Protein AF-A0AA95IF25-F1 (afdb_monomer)

Solvent-accessible surface area (backbone atoms only — not comparable to full-atom values): 15621 Å² total; per-residue (Å²): 132,58,72,67,58,54,39,54,52,51,34,51,54,28,43,52,49,29,51,52,28,66,73,62,48,50,75,52,82,97,84,42,72,54,60,64,37,61,50,39,41,52,52,27,20,45,78,44,30,69,70,28,33,54,52,43,49,51,51,52,52,55,61,41,51,77,80,42,92,45,75,66,38,55,38,50,54,53,34,48,67,65,39,46,63,55,56,56,66,46,22,68,58,47,71,75,47,57,67,74,57,34,40,53,48,53,29,52,52,47,47,51,45,39,52,44,42,46,52,49,43,28,71,75,74,44,89,43,72,83,68,45,54,60,53,52,53,48,41,56,51,49,33,51,50,42,42,55,51,44,49,50,53,49,50,54,52,51,53,52,50,52,51,54,53,49,54,52,50,52,51,45,48,53,50,17,58,51,40,55,53,50,48,56,62,52,47,50,60,51,51,53,52,50,52,51,48,57,69,68,62,52,93,85,56,58,69,72,60,51,50,53,46,50,54,54,52,53,52,52,51,51,51,52,50,54,50,53,56,57,44,57,75,29,49,80,72,75,85,60,61,39,83,40,53,50,46,62,54,52,51,52,52,51,59,61,47,46,72,65,29,70,80,65,82,59,84,88,86,85,89,72,64,82,91,42,71,47,78,40,74,130

Foldseek 3Di:
DDPVVVLVVLLVVLLVVLVVQVVDFDDDPDDDTQGLNVLSLLCQPQVSHDVSNVVSLVSNLVVVCVVPDDLVSQLSVQLSVVLSVVSRVCSVVLVPDDLVVNLVVQLVSLLVSLVSSQVSQCVSPNDDPVSRPRSVVSNVVNSVVSNVVSNVVNVVVVVVVVVVVVVVVVVLQVQLVVLVVVLVVVVVVLVVVLVVLVVVCDPPDDPVSNVVSVVSVVVSVVVNVVSVVSNVSSDPQPQQQDWDWVQVVVVVVCVVCVVVCVVVVDDDDDDDDPPDIDRGRD

pLDDT: mean 86.52, std 10.42, range [48.62, 97.62]

Sequence (282 aa):
MSVKNRKVIMTMLWGLSIIACMSFPVVFGENARLELRIIPLLLGALYGGFFSGIFLSALIIFYRLSFGLDIGFYNTVLVLLLSMPVIMYFQKSFVSLKKDKRVKMAVALSFYYCLIGITCFGILRGFSIENLIVPFIHLIFTVLVTFCFTLLIETIREIHQLRLEMQNSEKLRVIGELTSVFAHEIRNPMQATRGFLQLLNEPNLPKKKKEYIQISLEELDRANAIINDFLSFGKPSINDNERINVGIQLQRVVNIIQSYILYRNVEIKTDIRDNCWIYANP

Radius of gyration: 33.41 Å; Cα contacts (8 Å, |Δi|>4): 225; chains: 1; bounding box: 72×39×98 Å

Mean predicted aligned error: 12.47 Å

Secondary structure (DSSP, 8-state):
--HHHHHHHHHHHHHHHHHHHHHSPEEETTTEEE--THHHHHHHHHHH-HHHHHHHHHHHHHHHHTT-S-HHHHHHHHHHHHHHHHHHHHHHHHHHS-HHHHHHHHHHHHHHHHHHHHHHHHHHH---HHHHHHHHHHHHHHHHHHHHHHHHHHHHHHHHHHHHHHHHHHHHHHHHHHHHHHHHHHHHHHHHHHHHHHHT--TT--HHHHHHHHHHHHHHHHHHHHHHHHHHTTSPPP---EEEEHHHHHHHHHHHHHHHHGGGT--------TT-EEEE--

Structure (mmCIF, N/CA/C/O backbone):
data_AF-A0AA95IF25-F1
#
_entry.id   AF-A0AA95IF25-F1
#
loop_
_atom_site.group_PDB
_atom_site.id
_atom_site.type_symbol
_atom_site.label_atom_id
_atom_site.label_alt_id
_atom_site.label_comp_id
_atom_site.label_asym_id
_atom_site.label_entity_id
_atom_site.label_seq_id
_atom_site.pdbx_PDB_ins_code
_atom_site.Cartn_x
_atom_site.Cartn_y
_atom_site.Cartn_z
_atom_site.occupancy
_atom_site.B_iso_or_equiv
_atom_site.auth_seq_id
_atom_site.auth_comp_id
_atom_site.auth_asym_id
_atom_site.auth_atom_id
_atom_site.pdbx_PDB_model_num
ATOM 1 N N . MET A 1 1 ? -8.972 -13.451 4.704 1.00 53.28 1 MET A N 1
ATOM 2 C CA . MET A 1 1 ? -7.746 -13.788 3.940 1.00 53.28 1 MET A CA 1
ATOM 3 C C . MET A 1 1 ? -6.517 -13.199 4.628 1.00 53.28 1 MET A C 1
ATOM 5 O O . MET A 1 1 ? -6.509 -11.997 4.895 1.00 53.28 1 MET A O 1
ATOM 9 N N . SER A 1 2 ? -5.503 -14.013 4.952 1.00 68.00 2 SER A N 1
ATOM 10 C CA . SER A 1 2 ? -4.290 -13.525 5.634 1.00 68.00 2 SER A CA 1
ATOM 11 C C . SER A 1 2 ? -3.558 -12.471 4.783 1.00 68.00 2 SER A C 1
ATOM 13 O O . SER A 1 2 ? -3.643 -12.477 3.552 1.00 68.00 2 SER A O 1
ATOM 15 N N . VAL A 1 3 ? -2.842 -11.541 5.424 1.00 69.69 3 VAL A N 1
ATOM 16 C CA . VAL A 1 3 ? -2.045 -10.507 4.728 1.00 69.69 3 VAL A CA 1
ATOM 17 C C . VAL A 1 3 ? -1.007 -11.144 3.792 1.00 69.69 3 VAL A C 1
ATOM 19 O O . VAL A 1 3 ? -0.778 -10.639 2.694 1.00 69.69 3 VAL A O 1
ATOM 22 N N . LYS A 1 4 ? -0.438 -12.292 4.188 1.00 72.81 4 LYS A N 1
ATOM 23 C CA . LYS A 1 4 ? 0.503 -13.078 3.376 1.00 72.81 4 LYS A CA 1
ATOM 24 C C . LYS A 1 4 ? -0.145 -13.565 2.076 1.00 72.81 4 LYS A C 1
ATOM 26 O O . LYS A 1 4 ? 0.423 -13.356 1.010 1.00 72.81 4 LYS A O 1
ATOM 31 N N . ASN A 1 5 ? -1.360 -14.111 2.146 1.00 80.38 5 ASN A N 1
ATOM 32 C CA . ASN A 1 5 ? -2.065 -14.618 0.964 1.00 80.38 5 ASN A CA 1
ATOM 33 C C . ASN A 1 5 ? -2.429 -13.488 -0.011 1.00 80.38 5 ASN A C 1
ATOM 35 O O . ASN A 1 5 ? -2.341 -13.672 -1.220 1.00 80.38 5 ASN A O 1
ATOM 39 N N . ARG A 1 6 ? -2.762 -12.292 0.496 1.00 83.56 6 ARG A N 1
ATOM 40 C CA . ARG A 1 6 ? -3.023 -11.116 -0.354 1.00 83.56 6 ARG A CA 1
ATOM 41 C C . ARG A 1 6 ? -1.786 -10.657 -1.128 1.00 83.56 6 ARG A C 1
ATOM 43 O O . ARG A 1 6 ? -1.900 -10.353 -2.311 1.00 83.56 6 ARG A O 1
ATOM 50 N N . LYS A 1 7 ? -0.611 -10.639 -0.487 1.00 84.56 7 LYS A N 1
ATOM 51 C CA . LYS A 1 7 ? 0.650 -10.274 -1.155 1.00 84.56 7 LYS A CA 1
ATOM 52 C C . LYS A 1 7 ? 1.018 -11.261 -2.261 1.00 84.56 7 LYS A C 1
ATOM 54 O O . LYS A 1 7 ? 1.362 -10.828 -3.350 1.00 84.56 7 LYS A O 1
ATOM 59 N N . VAL A 1 8 ? 0.880 -12.564 -2.002 1.00 88.06 8 VAL A N 1
ATOM 60 C CA . VAL A 1 8 ? 1.173 -13.608 -2.999 1.00 88.06 8 VAL A CA 1
ATOM 61 C C . VAL A 1 8 ? 0.274 -13.469 -4.227 1.00 88.06 8 VAL A C 1
ATOM 63 O O . VAL A 1 8 ? 0.777 -13.466 -5.346 1.00 88.06 8 VAL A O 1
ATOM 66 N N . ILE A 1 9 ? -1.034 -13.277 -4.031 1.00 90.12 9 ILE A N 1
ATOM 67 C CA . ILE A 1 9 ? -1.963 -13.075 -5.151 1.00 90.12 9 ILE A CA 1
ATOM 68 C C . ILE A 1 9 ? -1.621 -11.810 -5.936 1.00 90.12 9 ILE A C 1
ATOM 70 O O . ILE A 1 9 ? -1.588 -11.858 -7.161 1.00 90.12 9 ILE A O 1
ATOM 74 N N . MET A 1 10 ? -1.316 -10.697 -5.260 1.00 89.75 10 MET A N 1
ATOM 75 C CA . MET A 1 10 ? -0.870 -9.485 -5.954 1.00 89.75 10 MET A CA 1
ATOM 76 C C . MET A 1 10 ? 0.366 -9.746 -6.816 1.00 89.75 10 MET A C 1
ATOM 78 O O . MET A 1 10 ? 0.392 -9.339 -7.972 1.00 89.75 10 MET A O 1
ATOM 82 N N . THR A 1 11 ? 1.380 -10.426 -6.278 1.00 93.25 11 THR A N 1
ATOM 83 C CA . THR A 1 11 ? 2.602 -10.754 -7.022 1.00 93.25 11 THR A CA 1
ATOM 84 C C . THR A 1 11 ? 2.301 -11.636 -8.236 1.00 93.25 11 THR A C 1
ATOM 86 O O . THR A 1 11 ? 2.843 -11.384 -9.308 1.00 93.25 11 THR A O 1
ATOM 89 N N . MET A 1 12 ? 1.404 -12.619 -8.114 1.00 94.19 12 MET A N 1
ATOM 90 C CA . MET A 1 12 ? 0.974 -13.439 -9.254 1.00 94.19 12 MET A CA 1
ATOM 91 C C . MET A 1 12 ? 0.257 -12.609 -10.328 1.00 94.19 12 MET A C 1
ATOM 93 O O . MET A 1 12 ? 0.562 -12.756 -11.508 1.00 94.19 12 MET A O 1
ATOM 97 N N . LEU A 1 13 ? -0.640 -11.699 -9.935 1.00 94.81 13 LEU A N 1
ATOM 98 C CA . LEU A 1 13 ? -1.341 -10.808 -10.868 1.00 94.81 13 LEU A CA 1
ATOM 99 C C . LEU A 1 13 ? -0.377 -9.856 -11.590 1.00 94.81 13 LEU A C 1
ATOM 101 O O . LEU A 1 13 ? -0.481 -9.678 -12.803 1.00 94.81 13 LEU A O 1
ATOM 105 N N . TRP A 1 14 ? 0.600 -9.289 -10.875 1.00 95.50 14 TRP A N 1
ATOM 106 C CA . TRP A 1 14 ? 1.653 -8.480 -11.493 1.00 95.50 14 TRP A CA 1
ATOM 107 C C . TRP A 1 14 ? 2.525 -9.302 -12.446 1.00 95.50 14 TRP A C 1
ATOM 109 O O . TRP A 1 14 ? 2.871 -8.815 -13.519 1.00 95.50 14 TRP A O 1
ATOM 119 N N . GLY A 1 15 ? 2.828 -10.557 -12.105 1.00 95.62 15 GLY A N 1
ATOM 120 C CA . GL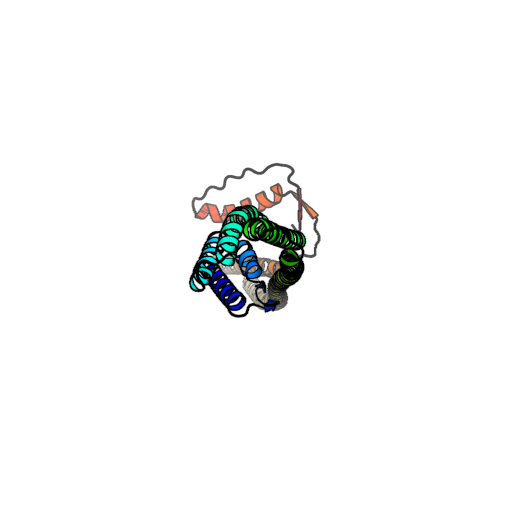Y A 1 15 ? 3.555 -11.474 -12.984 1.00 95.62 15 GLY A CA 1
ATOM 121 C C . GLY A 1 15 ? 2.792 -11.777 -14.274 1.00 95.62 15 GLY A C 1
ATOM 122 O O . GLY A 1 15 ? 3.361 -11.703 -15.359 1.00 95.62 15 GLY A O 1
ATOM 123 N N . LEU A 1 16 ? 1.484 -12.025 -14.176 1.00 95.62 16 LEU A N 1
ATOM 124 C CA . LEU A 1 16 ? 0.619 -12.207 -15.343 1.00 95.62 16 LEU A CA 1
ATOM 125 C C . LEU A 1 16 ? 0.588 -10.946 -16.224 1.00 95.62 16 LEU A C 1
ATOM 127 O O . LEU A 1 16 ? 0.681 -11.042 -17.446 1.00 95.62 16 LEU A O 1
ATOM 131 N N . SER A 1 17 ? 0.534 -9.762 -15.607 1.00 94.50 17 SER A N 1
ATOM 132 C CA . SER A 1 17 ? 0.622 -8.485 -16.322 1.00 94.50 17 SER A CA 1
ATOM 133 C C . SER A 1 17 ? 1.966 -8.309 -17.038 1.00 94.50 17 SER A C 1
ATOM 135 O O . SER A 1 17 ? 1.971 -7.879 -18.188 1.00 94.50 17 SER A O 1
ATOM 137 N N . ILE A 1 18 ? 3.090 -8.694 -16.418 1.00 95.25 18 ILE A N 1
ATOM 138 C CA . ILE A 1 18 ? 4.409 -8.693 -17.073 1.00 95.25 18 ILE A CA 1
ATOM 139 C C . ILE A 1 18 ? 4.395 -9.586 -18.313 1.00 95.25 18 ILE A C 1
ATOM 141 O O . ILE A 1 18 ? 4.798 -9.132 -19.382 1.00 95.25 18 ILE A O 1
ATOM 145 N N . ILE A 1 19 ? 3.915 -10.827 -18.188 1.00 94.31 19 ILE A N 1
ATOM 146 C CA . ILE A 1 19 ? 3.863 -11.776 -19.309 1.00 94.31 19 ILE A CA 1
ATOM 147 C C . ILE A 1 19 ? 3.020 -11.201 -20.447 1.00 94.31 19 ILE A C 1
ATOM 149 O O . ILE A 1 19 ? 3.456 -11.225 -21.595 1.00 94.31 19 ILE A O 1
ATOM 153 N N . ALA A 1 20 ? 1.859 -10.617 -20.139 1.00 93.06 20 ALA A N 1
ATOM 154 C CA . ALA A 1 20 ? 1.021 -9.960 -21.136 1.00 93.06 20 ALA A CA 1
ATOM 155 C C . ALA A 1 20 ? 1.754 -8.791 -21.821 1.00 93.06 20 ALA A C 1
ATOM 157 O O . ALA A 1 20 ? 1.789 -8.726 -23.048 1.00 93.06 20 ALA A O 1
ATOM 158 N N . CYS A 1 21 ? 2.415 -7.915 -21.055 1.00 91.44 21 CYS A N 1
ATOM 159 C CA . CYS A 1 21 ? 3.200 -6.807 -21.608 1.00 91.44 21 CYS A CA 1
ATOM 160 C C . CYS A 1 21 ? 4.343 -7.271 -22.522 1.00 91.44 21 CYS A C 1
ATOM 162 O O . CYS A 1 21 ? 4.697 -6.553 -23.452 1.00 91.44 21 CYS A O 1
ATOM 164 N N . MET A 1 22 ? 4.940 -8.433 -22.247 1.00 89.81 22 MET A N 1
ATOM 165 C CA . MET A 1 22 ? 6.027 -8.992 -23.054 1.00 89.81 22 MET A CA 1
ATOM 166 C C . MET A 1 22 ? 5.534 -9.842 -24.235 1.00 89.81 22 MET A C 1
ATOM 168 O O . MET A 1 22 ? 6.259 -10.009 -25.212 1.00 89.81 22 MET A O 1
ATOM 172 N N . SER A 1 23 ? 4.318 -10.387 -24.157 1.00 90.25 23 SER A N 1
ATOM 173 C CA . SER A 1 23 ? 3.692 -11.162 -25.240 1.00 90.25 23 SER A CA 1
ATOM 174 C C . SER A 1 23 ? 3.161 -10.262 -26.354 1.00 90.25 23 SER A C 1
ATOM 176 O O . SER A 1 23 ? 3.163 -10.660 -27.514 1.00 90.25 23 SER A O 1
ATOM 178 N N . PHE A 1 24 ? 2.748 -9.038 -26.009 1.00 88.06 24 PHE A N 1
ATOM 179 C CA . PHE A 1 24 ? 2.188 -8.057 -26.942 1.00 88.06 24 PHE A CA 1
ATOM 180 C C . PHE A 1 24 ? 3.037 -6.771 -26.992 1.00 88.06 24 PHE A C 1
ATOM 182 O O . PHE A 1 24 ? 2.572 -5.711 -26.566 1.00 88.06 24 PHE A O 1
ATOM 189 N N . PRO A 1 25 ? 4.297 -6.837 -27.472 1.00 85.19 25 PRO A N 1
ATOM 190 C CA . PRO A 1 25 ? 5.137 -5.654 -27.616 1.00 85.19 25 PRO A CA 1
ATOM 191 C C . PRO A 1 25 ? 4.635 -4.758 -28.752 1.00 85.19 25 PRO A C 1
ATOM 193 O O . PRO A 1 25 ? 4.238 -5.244 -29.812 1.00 85.19 25 PRO A O 1
ATOM 196 N N . VAL A 1 26 ? 4.739 -3.440 -28.580 1.00 80.94 26 VAL A N 1
ATOM 197 C CA . VAL A 1 26 ? 4.507 -2.499 -29.683 1.00 80.94 26 VAL A CA 1
ATOM 198 C C . VAL A 1 26 ? 5.772 -2.443 -30.537 1.00 80.94 26 VAL A C 1
ATOM 200 O O . VAL A 1 26 ? 6.843 -2.098 -30.038 1.00 80.94 26 VAL A O 1
ATOM 203 N N . VAL A 1 27 ? 5.676 -2.816 -31.812 1.00 77.25 27 VAL A N 1
ATOM 204 C CA . VAL A 1 27 ? 6.828 -2.865 -32.725 1.00 77.25 27 VAL A CA 1
ATOM 205 C C . VAL A 1 27 ? 6.961 -1.531 -33.462 1.00 77.25 27 VAL A C 1
ATOM 207 O O . VAL A 1 27 ? 6.004 -1.065 -34.073 1.00 77.25 27 VAL A O 1
ATOM 210 N N . PHE A 1 28 ? 8.147 -0.923 -33.407 1.00 70.25 28 PHE A N 1
ATOM 211 C CA . PHE A 1 28 ? 8.500 0.296 -34.137 1.00 70.25 28 PHE A CA 1
ATOM 212 C C . PHE A 1 28 ? 9.663 0.010 -35.093 1.00 70.25 28 PHE A C 1
ATOM 214 O O . PHE A 1 28 ? 10.768 -0.333 -34.660 1.00 70.25 28 PHE A O 1
ATOM 221 N N . GLY A 1 29 ? 9.418 0.175 -36.396 1.00 65.38 29 GLY A N 1
ATOM 222 C CA . GLY A 1 29 ? 10.399 -0.122 -37.444 1.00 65.38 29 GLY A CA 1
ATOM 223 C C . GLY A 1 29 ? 10.822 -1.596 -37.468 1.00 65.38 29 GLY A C 1
ATOM 224 O O . GLY A 1 29 ? 10.117 -2.464 -36.958 1.00 65.38 29 GLY A O 1
ATOM 225 N N . GLU A 1 30 ? 11.989 -1.885 -38.048 1.00 57.62 30 GLU A N 1
ATOM 226 C CA . GLU A 1 30 ? 12.422 -3.272 -38.278 1.00 57.62 30 GLU A CA 1
ATOM 227 C C . GLU A 1 30 ? 12.996 -3.982 -37.040 1.00 57.62 30 GLU A C 1
ATOM 229 O O . GLU A 1 30 ? 13.098 -5.202 -37.054 1.00 57.62 30 GLU A O 1
ATOM 234 N N . ASN A 1 31 ? 13.353 -3.280 -35.951 1.00 57.47 31 ASN A N 1
ATOM 235 C CA . ASN A 1 31 ? 14.113 -3.905 -34.851 1.00 57.47 31 ASN A CA 1
ATOM 236 C C . ASN A 1 31 ? 13.858 -3.362 -33.429 1.00 57.47 31 ASN A C 1
ATOM 238 O O . ASN A 1 31 ? 14.613 -3.706 -32.514 1.00 57.47 31 ASN A O 1
ATOM 242 N N . ALA A 1 32 ? 12.837 -2.530 -33.192 1.00 63.34 32 ALA A N 1
ATOM 243 C CA . ALA A 1 32 ? 12.575 -1.993 -31.854 1.00 63.34 32 ALA A CA 1
ATOM 244 C C . ALA A 1 32 ? 11.222 -2.456 -31.295 1.00 63.34 32 ALA A C 1
ATOM 246 O O . ALA A 1 32 ? 10.168 -2.214 -31.877 1.00 63.34 32 ALA A O 1
ATOM 247 N N . ARG A 1 33 ? 11.256 -3.127 -30.138 1.00 72.69 33 ARG A N 1
ATOM 248 C CA . ARG A 1 33 ? 10.073 -3.600 -29.406 1.00 72.69 33 ARG A CA 1
ATOM 249 C C . ARG A 1 33 ? 9.904 -2.778 -28.134 1.00 72.69 33 ARG A C 1
ATOM 251 O O . ARG A 1 33 ? 10.767 -2.797 -27.259 1.00 72.69 33 ARG A O 1
ATOM 258 N N . LEU A 1 34 ? 8.798 -2.053 -28.049 1.00 76.31 34 LEU A N 1
ATOM 259 C CA . LEU A 1 34 ? 8.418 -1.215 -26.922 1.00 76.31 34 LEU A CA 1
ATOM 260 C C . LEU A 1 34 ? 7.516 -2.029 -25.987 1.00 76.31 34 LEU A C 1
ATOM 262 O O . LEU A 1 34 ? 6.373 -2.343 -26.312 1.00 76.31 34 LEU A O 1
ATOM 266 N N . GLU A 1 35 ? 8.052 -2.392 -24.823 1.00 84.75 35 GLU A N 1
ATOM 267 C CA . GLU A 1 35 ? 7.360 -3.185 -23.801 1.00 84.75 35 GLU A CA 1
ATOM 268 C C . GLU A 1 35 ? 7.236 -2.378 -22.500 1.00 84.75 35 GLU A C 1
ATOM 270 O O . GLU A 1 35 ? 8.206 -1.782 -22.022 1.00 84.75 35 GLU A O 1
ATOM 275 N N . LEU A 1 36 ? 6.056 -2.400 -21.877 1.00 88.06 36 LEU A N 1
ATOM 276 C CA . LEU A 1 36 ? 5.746 -1.624 -20.662 1.00 88.06 36 LEU A CA 1
ATOM 277 C C . LEU A 1 36 ? 5.921 -2.411 -19.363 1.00 88.06 36 LEU A C 1
ATOM 279 O O . LEU A 1 36 ? 5.456 -1.990 -18.307 1.00 88.06 36 LEU A O 1
ATOM 283 N N . ARG A 1 37 ? 6.611 -3.552 -19.422 1.00 93.06 37 ARG A N 1
ATOM 284 C CA . ARG A 1 37 ? 6.803 -4.490 -18.302 1.00 93.06 37 ARG A CA 1
ATOM 285 C C . ARG A 1 37 ? 7.424 -3.866 -17.041 1.00 93.06 37 ARG A C 1
ATOM 287 O O . ARG A 1 37 ? 7.264 -4.407 -15.953 1.00 93.06 37 ARG A O 1
ATOM 294 N N . ILE A 1 38 ? 8.111 -2.729 -17.166 1.00 93.19 38 ILE A N 1
ATOM 295 C CA . ILE A 1 38 ? 8.646 -1.973 -16.025 1.00 93.19 38 ILE A CA 1
ATOM 296 C C . ILE A 1 38 ? 7.541 -1.487 -15.083 1.00 93.19 38 ILE A C 1
ATOM 298 O O . ILE A 1 38 ? 7.736 -1.460 -13.876 1.00 93.19 38 ILE A O 1
ATOM 302 N N . ILE A 1 39 ? 6.362 -1.149 -15.592 1.00 93.88 39 ILE A N 1
ATOM 303 C CA . ILE A 1 39 ? 5.271 -0.617 -14.772 1.00 93.88 39 ILE A CA 1
ATOM 304 C C . ILE A 1 39 ? 4.769 -1.675 -13.775 1.00 93.88 39 ILE A C 1
ATOM 306 O O . ILE A 1 39 ? 4.834 -1.421 -12.568 1.00 93.88 39 ILE A O 1
ATOM 310 N N . PRO A 1 40 ? 4.348 -2.882 -14.211 1.00 95.69 40 PRO A N 1
ATOM 311 C CA . PRO A 1 40 ? 3.950 -3.934 -13.282 1.00 95.69 40 PRO A CA 1
ATOM 312 C C . PRO A 1 40 ? 5.105 -4.428 -12.401 1.00 95.69 40 PRO A C 1
ATOM 314 O O . PRO A 1 40 ? 4.881 -4.790 -11.248 1.00 95.69 40 PRO A O 1
ATOM 317 N N . LEU A 1 41 ? 6.347 -4.380 -12.887 1.00 96.81 41 LEU A N 1
ATOM 318 C CA . LEU A 1 41 ? 7.534 -4.692 -12.094 1.00 96.81 41 LEU A CA 1
ATOM 319 C C . LEU A 1 41 ? 7.758 -3.690 -10.948 1.00 96.81 41 LEU A C 1
ATOM 321 O O . LEU A 1 41 ? 7.921 -4.092 -9.797 1.00 96.81 41 LEU A O 1
ATOM 325 N N . LEU A 1 42 ? 7.753 -2.391 -11.254 1.00 96.31 42 LEU A N 1
ATOM 326 C CA . LEU A 1 42 ? 7.982 -1.308 -10.301 1.00 96.31 42 LEU A CA 1
ATOM 327 C C . LEU A 1 42 ? 6.875 -1.281 -9.246 1.00 96.31 42 LEU A C 1
ATOM 329 O O . LEU A 1 42 ? 7.158 -1.299 -8.049 1.00 96.31 42 LEU A O 1
ATOM 333 N N . LEU A 1 43 ? 5.612 -1.289 -9.678 1.00 95.25 43 LEU A N 1
ATOM 334 C CA . LEU A 1 43 ? 4.467 -1.294 -8.768 1.00 95.25 43 LEU A CA 1
ATOM 335 C C . LEU A 1 43 ? 4.422 -2.601 -7.962 1.00 95.25 43 LEU A C 1
ATOM 337 O O . LEU A 1 43 ? 4.232 -2.578 -6.745 1.00 95.25 43 LEU A O 1
ATOM 341 N N . GLY A 1 44 ? 4.692 -3.739 -8.600 1.00 94.81 44 GLY A N 1
ATOM 342 C CA . GLY A 1 44 ? 4.783 -5.031 -7.929 1.00 94.81 44 GLY A CA 1
ATOM 343 C C . GLY A 1 44 ? 5.892 -5.093 -6.876 1.00 94.81 44 GLY A C 1
ATOM 344 O O . GLY A 1 44 ? 5.681 -5.686 -5.817 1.00 94.81 44 GLY A O 1
ATOM 345 N N . ALA A 1 45 ? 7.040 -4.452 -7.104 1.00 95.50 45 ALA A N 1
ATOM 346 C CA . ALA A 1 45 ? 8.133 -4.367 -6.136 1.00 95.50 45 ALA A CA 1
ATOM 347 C C . ALA A 1 45 ? 7.821 -3.393 -4.985 1.00 95.50 45 ALA A C 1
ATOM 349 O O . ALA A 1 45 ? 8.010 -3.735 -3.816 1.00 95.50 45 ALA A O 1
ATOM 350 N N . LEU A 1 46 ? 7.293 -2.203 -5.292 1.00 95.44 46 LEU A N 1
ATOM 351 C CA . LEU A 1 46 ? 6.995 -1.170 -4.295 1.00 95.44 46 LEU A CA 1
ATOM 352 C C . LEU A 1 46 ? 5.836 -1.570 -3.366 1.00 95.44 46 LEU A C 1
ATOM 354 O O . LEU A 1 46 ? 5.965 -1.476 -2.140 1.00 95.44 46 LEU A O 1
ATOM 358 N N . TYR A 1 47 ? 4.727 -2.066 -3.927 1.00 92.62 47 TYR A N 1
ATOM 359 C CA . TYR A 1 47 ? 3.537 -2.463 -3.162 1.00 92.62 47 TYR A CA 1
ATOM 360 C C . TYR A 1 47 ? 3.606 -3.910 -2.647 1.00 92.62 47 TYR A C 1
ATOM 362 O O . TYR A 1 47 ? 3.136 -4.191 -1.541 1.00 92.62 47 TYR A O 1
ATOM 370 N N . GLY A 1 48 ? 4.195 -4.833 -3.416 1.00 90.19 48 GLY A N 1
ATOM 371 C CA . GLY A 1 48 ? 4.319 -6.248 -3.039 1.00 90.19 48 GLY A CA 1
ATOM 372 C C . GLY A 1 48 ? 5.502 -6.543 -2.109 1.00 90.19 48 GLY A C 1
ATOM 373 O O . GLY A 1 48 ? 5.466 -7.513 -1.347 1.00 90.19 48 GLY A O 1
ATOM 374 N N . GLY A 1 49 ? 6.518 -5.678 -2.101 1.00 92.44 49 GLY A N 1
ATOM 375 C CA . GLY A 1 49 ? 7.701 -5.787 -1.251 1.00 92.44 49 GLY A CA 1
ATOM 376 C C . GLY A 1 49 ? 8.836 -6.608 -1.865 1.00 92.44 49 GLY A C 1
ATOM 377 O O . GLY A 1 49 ? 8.813 -6.973 -3.038 1.00 92.44 49 GLY A O 1
ATOM 378 N N . PHE A 1 50 ? 9.841 -6.914 -1.039 1.00 91.25 50 PHE A N 1
ATOM 379 C CA . PHE A 1 50 ? 11.129 -7.452 -1.491 1.00 91.25 50 PHE A CA 1
ATOM 380 C C . PHE A 1 50 ? 11.015 -8.738 -2.330 1.00 91.25 50 PHE A C 1
ATOM 382 O O . PHE A 1 50 ? 11.486 -8.793 -3.463 1.00 91.25 50 PHE A O 1
ATOM 389 N N . PHE A 1 51 ? 10.319 -9.754 -1.812 1.00 92.31 51 PHE A N 1
ATOM 390 C CA . PHE A 1 51 ? 10.143 -11.029 -2.517 1.00 92.31 51 PHE A CA 1
ATOM 391 C C . PHE A 1 51 ? 9.379 -10.886 -3.837 1.00 92.31 51 PHE A C 1
ATOM 393 O O . PHE A 1 51 ? 9.692 -11.582 -4.798 1.00 92.31 51 PHE A O 1
ATOM 400 N N . SER A 1 52 ? 8.417 -9.959 -3.896 1.00 93.94 52 SER A N 1
ATOM 401 C CA . SER A 1 52 ? 7.685 -9.651 -5.127 1.00 93.94 52 SER A CA 1
ATOM 402 C C . SER A 1 52 ? 8.637 -9.106 -6.192 1.00 93.94 52 SER A C 1
ATOM 404 O O . SER A 1 52 ? 8.648 -9.602 -7.311 1.00 93.94 52 SER A O 1
ATOM 406 N N . GLY A 1 53 ? 9.508 -8.158 -5.828 1.00 94.69 53 GLY A N 1
ATOM 407 C CA . GLY A 1 53 ? 10.497 -7.593 -6.749 1.00 94.69 53 GLY A CA 1
ATOM 408 C C . GLY A 1 53 ? 11.464 -8.636 -7.321 1.00 94.69 53 GLY A C 1
ATOM 409 O O . GLY A 1 53 ? 11.671 -8.668 -8.533 1.00 94.69 53 GLY A O 1
ATOM 410 N N . ILE A 1 54 ? 12.001 -9.531 -6.481 1.00 95.19 54 ILE A N 1
ATOM 411 C CA . ILE A 1 54 ? 12.895 -10.613 -6.940 1.00 95.19 54 ILE A CA 1
ATOM 412 C C . ILE A 1 54 ? 12.161 -11.565 -7.876 1.00 95.19 54 ILE A C 1
ATOM 414 O O . ILE A 1 54 ? 12.657 -11.856 -8.962 1.00 95.19 54 ILE A O 1
ATOM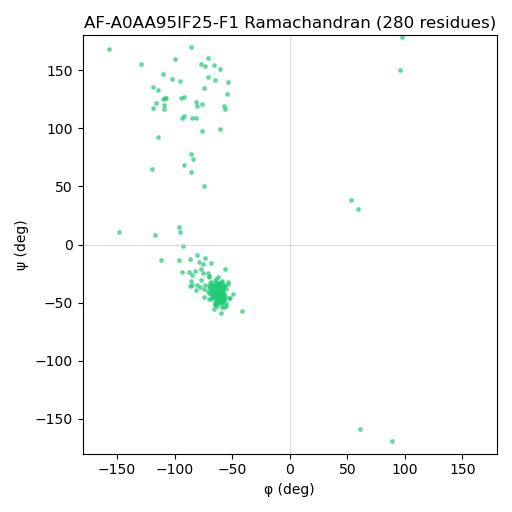 418 N N . PHE A 1 55 ? 10.979 -12.032 -7.472 1.00 96.44 55 PHE A N 1
ATOM 419 C CA . PHE A 1 55 ? 10.202 -12.978 -8.263 1.00 96.44 55 PHE A CA 1
ATOM 420 C C . PHE A 1 55 ? 9.843 -12.406 -9.640 1.00 96.44 55 PHE A C 1
ATOM 422 O O . PHE A 1 55 ? 10.070 -13.057 -10.655 1.00 96.44 55 PHE A O 1
ATOM 429 N N . LEU A 1 56 ? 9.343 -11.169 -9.686 1.00 96.88 56 LEU A N 1
ATOM 430 C CA . LEU A 1 56 ? 8.978 -10.500 -10.936 1.00 96.88 56 LEU A CA 1
ATOM 431 C C . LEU A 1 56 ? 10.203 -10.233 -11.824 1.00 96.88 56 LEU A C 1
ATOM 433 O O . LEU A 1 56 ? 10.115 -10.371 -13.041 1.00 96.88 56 LEU A O 1
ATOM 437 N N . SER A 1 57 ? 11.356 -9.910 -11.233 1.00 96.38 57 SER A N 1
ATOM 438 C CA . SER A 1 57 ? 12.610 -9.750 -11.984 1.00 96.38 57 SER A CA 1
ATOM 439 C C . SER A 1 57 ? 13.078 -11.072 -12.592 1.00 96.38 57 SER A C 1
ATOM 441 O O . SER A 1 57 ? 13.426 -11.118 -13.770 1.00 96.38 57 SER A O 1
ATOM 443 N N . ALA A 1 58 ? 13.036 -12.160 -11.816 1.00 96.25 58 ALA A N 1
ATOM 444 C CA . ALA A 1 58 ? 13.371 -13.498 -12.295 1.00 96.25 58 ALA A CA 1
ATOM 445 C C . ALA A 1 58 ? 12.431 -13.945 -13.425 1.00 96.25 58 ALA A C 1
ATOM 447 O O . ALA A 1 58 ? 12.890 -14.489 -14.426 1.00 96.25 58 ALA A O 1
ATOM 448 N N . LEU A 1 59 ? 11.135 -13.642 -13.304 1.00 96.69 59 LEU A N 1
ATOM 449 C CA . LEU A 1 59 ? 10.131 -13.908 -14.332 1.00 96.69 59 LEU A CA 1
ATOM 450 C C . LEU A 1 59 ? 10.461 -13.191 -15.653 1.00 96.69 59 LEU A C 1
ATOM 452 O O . LEU A 1 59 ? 10.407 -13.815 -16.709 1.00 96.69 59 LEU A O 1
ATOM 456 N N . ILE A 1 60 ? 10.855 -11.910 -15.600 1.00 95.75 60 ILE A N 1
ATOM 457 C CA . ILE A 1 60 ? 11.271 -11.148 -16.792 1.00 95.75 60 ILE A CA 1
ATOM 458 C C . ILE A 1 60 ? 12.504 -11.777 -17.444 1.00 95.75 60 ILE A C 1
ATOM 460 O O . ILE A 1 60 ? 12.535 -11.931 -18.664 1.00 95.75 60 ILE A O 1
ATOM 464 N N . ILE A 1 61 ? 13.519 -12.134 -16.651 1.00 95.06 61 ILE A N 1
ATOM 465 C CA . ILE A 1 61 ? 14.758 -12.733 -17.169 1.00 95.06 61 ILE A CA 1
ATOM 466 C C . ILE A 1 61 ? 14.457 -14.079 -17.831 1.00 95.06 61 ILE A C 1
ATOM 468 O O . ILE A 1 61 ? 14.899 -14.313 -18.954 1.00 95.06 61 ILE A O 1
ATOM 472 N N . PHE A 1 62 ? 13.670 -14.936 -17.176 1.00 95.38 62 PHE A N 1
ATOM 473 C CA . PHE A 1 62 ? 13.303 -16.250 -17.700 1.00 95.38 62 PHE A CA 1
ATOM 474 C C . PHE A 1 62 ? 12.486 -16.144 -18.991 1.00 95.38 62 PHE A C 1
ATOM 476 O O . PHE A 1 62 ? 12.782 -16.827 -19.968 1.00 95.38 62 PHE A O 1
ATOM 483 N N . TYR A 1 63 ? 11.506 -15.238 -19.028 1.00 93.31 63 TYR A N 1
ATOM 484 C CA . TYR A 1 63 ? 10.725 -14.999 -20.237 1.00 93.31 63 TYR A CA 1
ATOM 485 C C . TYR A 1 63 ? 11.591 -14.416 -21.359 1.00 93.31 63 TYR A C 1
ATOM 487 O O . TYR A 1 63 ? 11.410 -14.762 -22.518 1.00 93.31 63 TYR A O 1
ATOM 495 N N . ARG A 1 64 ? 12.560 -13.539 -21.066 1.00 90.56 64 ARG A N 1
ATOM 496 C CA . ARG A 1 64 ? 13.439 -13.010 -22.120 1.00 90.56 64 ARG A CA 1
ATOM 497 C C . ARG A 1 64 ? 14.394 -14.076 -22.653 1.00 90.56 64 ARG A C 1
ATOM 499 O O . ARG A 1 64 ? 14.641 -14.103 -23.854 1.00 90.56 64 ARG A O 1
ATOM 506 N N . LEU A 1 65 ? 14.866 -14.970 -21.785 1.00 92.19 65 LEU A N 1
ATOM 507 C CA . LEU A 1 65 ? 15.740 -16.081 -22.155 1.00 92.19 65 LEU A CA 1
ATOM 508 C C . LEU A 1 65 ? 15.097 -17.010 -23.198 1.00 92.19 65 LEU A C 1
ATOM 510 O O . LEU A 1 65 ? 15.807 -17.539 -24.049 1.00 92.19 65 LEU A O 1
ATOM 514 N N . SER A 1 66 ? 13.766 -17.167 -23.198 1.00 89.19 66 SER A N 1
ATOM 515 C CA . SER A 1 66 ? 13.071 -18.013 -24.181 1.00 89.19 66 SER A CA 1
ATOM 516 C C . SER A 1 66 ? 13.112 -17.475 -25.617 1.00 89.19 66 SER A C 1
ATOM 518 O O . SER A 1 66 ? 12.837 -18.230 -26.543 1.00 89.19 66 SER A O 1
ATOM 520 N N . PHE A 1 67 ? 13.456 -16.198 -25.821 1.00 85.06 67 PHE A N 1
ATOM 521 C CA . PHE A 1 67 ? 13.663 -15.604 -27.151 1.00 85.06 67 PHE A CA 1
ATOM 522 C C . PHE A 1 67 ? 15.129 -15.666 -27.616 1.00 85.06 67 PHE A C 1
ATOM 524 O O . PHE A 1 67 ? 15.427 -15.241 -28.730 1.00 85.06 67 PHE A O 1
ATOM 531 N N . GLY A 1 68 ? 16.032 -16.202 -26.786 1.00 87.50 68 GLY A N 1
ATOM 532 C CA . GLY A 1 68 ? 17.468 -16.288 -27.053 1.00 87.50 68 GLY A CA 1
ATOM 533 C C . GLY A 1 68 ? 18.296 -15.171 -26.405 1.00 87.50 68 GLY A C 1
ATOM 534 O O . GLY A 1 68 ? 17.781 -14.282 -25.727 1.00 87.50 68 GLY A O 1
ATOM 535 N N . LEU A 1 69 ? 19.615 -15.239 -26.602 1.00 89.88 69 LEU A N 1
ATOM 536 C CA . LEU A 1 69 ? 20.597 -14.297 -26.051 1.00 89.88 69 LEU A CA 1
ATOM 537 C C . LEU A 1 69 ? 20.860 -13.143 -27.033 1.00 89.88 69 LEU A C 1
ATOM 539 O O . LEU A 1 69 ? 21.930 -13.043 -27.631 1.00 89.88 69 LEU A O 1
ATOM 543 N N . ASP A 1 70 ? 19.857 -12.286 -27.223 1.00 88.25 70 ASP A N 1
ATOM 544 C CA . ASP A 1 70 ? 19.952 -11.080 -28.051 1.00 88.25 70 ASP A CA 1
ATOM 545 C C . ASP A 1 70 ? 20.519 -9.873 -27.272 1.00 88.25 70 ASP A C 1
ATOM 547 O O . ASP A 1 70 ? 20.625 -9.876 -26.044 1.00 88.25 70 ASP A O 1
ATOM 551 N N . ILE A 1 71 ? 20.841 -8.779 -27.975 1.00 85.69 71 ILE A N 1
ATOM 552 C CA . ILE A 1 71 ? 21.242 -7.499 -27.347 1.00 85.69 71 ILE A CA 1
ATOM 553 C C . ILE A 1 71 ? 20.183 -7.035 -26.327 1.00 85.69 71 ILE A C 1
ATOM 555 O O . ILE A 1 71 ? 20.512 -6.470 -25.281 1.00 85.69 71 ILE A O 1
ATOM 559 N N . GLY A 1 72 ? 18.903 -7.309 -26.600 1.00 86.06 72 GLY A N 1
ATOM 560 C CA . GLY A 1 72 ? 17.796 -7.006 -25.698 1.00 86.06 72 GLY A CA 1
ATOM 561 C C . GLY A 1 72 ? 17.860 -7.767 -24.370 1.00 86.06 72 GLY A C 1
ATOM 562 O O . GLY A 1 72 ? 17.547 -7.185 -23.328 1.00 86.06 72 GLY A O 1
ATOM 563 N N . PHE A 1 73 ? 18.290 -9.029 -24.372 1.00 90.62 73 PHE A N 1
ATOM 564 C CA . PHE A 1 73 ? 18.509 -9.839 -23.178 1.00 90.62 73 PHE A CA 1
ATOM 565 C C . PHE A 1 73 ? 19.605 -9.229 -22.305 1.00 90.62 73 PHE A C 1
ATOM 567 O O . PHE A 1 73 ? 19.347 -8.930 -21.137 1.00 90.62 73 PHE A O 1
ATOM 574 N N . TYR A 1 74 ? 20.782 -8.949 -22.876 1.00 91.31 74 TYR A N 1
ATOM 575 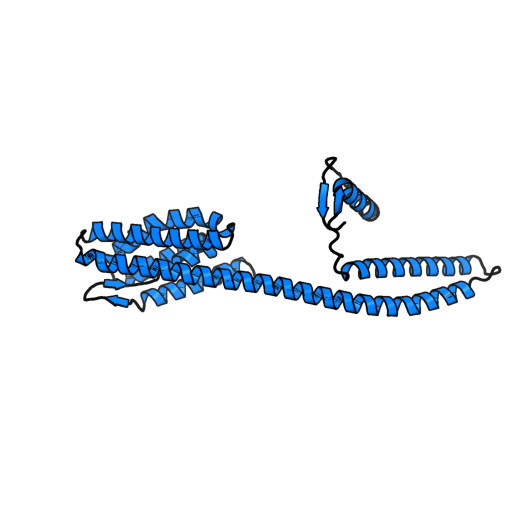C CA . TYR A 1 74 ? 21.891 -8.334 -22.137 1.00 91.31 74 TYR A CA 1
ATOM 576 C C . TYR A 1 74 ? 21.503 -6.974 -21.552 1.00 91.31 74 TYR A C 1
ATOM 578 O O . TYR A 1 74 ? 21.749 -6.721 -20.371 1.00 91.31 74 TYR A O 1
ATOM 586 N N . ASN A 1 75 ? 20.812 -6.138 -22.333 1.00 90.88 75 ASN A N 1
ATOM 587 C CA . ASN A 1 75 ? 20.288 -4.867 -21.844 1.00 90.88 75 ASN A CA 1
ATOM 588 C C . ASN A 1 75 ? 19.313 -5.070 -20.671 1.00 90.88 75 ASN A C 1
ATOM 590 O O . ASN A 1 75 ? 19.417 -4.406 -19.647 1.00 90.88 75 ASN A O 1
ATOM 594 N N . THR A 1 76 ? 18.391 -6.032 -20.778 1.00 92.19 76 THR A N 1
ATOM 595 C CA . THR A 1 76 ? 17.408 -6.330 -19.723 1.00 92.19 76 THR A CA 1
ATOM 596 C C . THR A 1 76 ? 18.079 -6.736 -18.414 1.00 92.19 76 THR A C 1
ATOM 598 O O . THR A 1 76 ? 17.726 -6.211 -17.358 1.00 92.19 76 THR A O 1
ATOM 601 N N . VAL A 1 77 ? 19.042 -7.657 -18.481 1.00 94.81 77 VAL A N 1
ATOM 602 C CA . VAL A 1 77 ? 19.765 -8.151 -17.304 1.00 94.81 77 VAL A CA 1
ATOM 603 C C . VAL A 1 77 ? 20.540 -7.016 -16.640 1.00 94.81 77 VAL A C 1
ATOM 605 O O . VAL A 1 77 ? 20.434 -6.840 -15.428 1.00 94.81 77 VAL A O 1
ATOM 608 N N . LEU A 1 78 ? 21.261 -6.208 -17.423 1.00 95.12 78 LEU A N 1
ATOM 609 C CA . LEU A 1 78 ? 22.089 -5.126 -16.895 1.00 95.12 78 LEU A CA 1
ATOM 610 C C . LEU A 1 78 ? 21.237 -4.021 -16.250 1.00 95.12 78 LEU A C 1
ATOM 612 O O . LEU A 1 78 ? 21.533 -3.573 -15.142 1.00 95.12 78 LEU A O 1
ATOM 616 N N . VAL A 1 79 ? 20.117 -3.655 -16.880 1.00 95.31 79 VAL A N 1
ATOM 617 C CA . VAL A 1 79 ? 19.169 -2.682 -16.322 1.00 95.31 79 VAL A CA 1
ATOM 618 C C . VAL A 1 79 ? 18.553 -3.191 -15.023 1.00 95.31 79 VAL A C 1
ATOM 620 O O . VAL A 1 79 ? 18.479 -2.435 -14.055 1.00 95.31 79 VAL A O 1
ATOM 623 N N . LEU A 1 80 ? 18.117 -4.454 -14.957 1.00 95.69 80 LEU A N 1
ATOM 624 C CA . LEU A 1 80 ? 17.561 -5.025 -13.725 1.00 95.69 80 LEU A CA 1
ATOM 625 C C . LEU A 1 80 ? 18.606 -5.081 -12.609 1.00 95.69 80 LEU A C 1
ATOM 627 O O . LEU A 1 80 ? 18.291 -4.716 -11.480 1.00 95.69 80 LEU A O 1
ATOM 631 N N . LEU A 1 81 ? 19.842 -5.471 -12.925 1.00 96.00 81 LEU A N 1
ATOM 632 C CA . LEU A 1 81 ? 20.938 -5.554 -11.961 1.00 96.00 81 LEU A CA 1
ATOM 633 C C . LEU A 1 81 ? 21.248 -4.191 -11.325 1.00 96.00 81 LEU A C 1
ATOM 635 O O . LEU A 1 81 ? 21.454 -4.120 -10.115 1.00 96.00 81 LEU A O 1
ATOM 639 N N . LEU A 1 82 ? 21.231 -3.112 -12.112 1.00 96.12 82 LEU A N 1
ATOM 640 C CA . LEU A 1 82 ? 21.510 -1.758 -11.622 1.00 96.12 82 LEU A CA 1
ATOM 641 C C . LEU A 1 82 ? 20.298 -1.093 -10.954 1.00 96.12 82 LEU A C 1
ATOM 643 O O . LEU A 1 82 ? 20.444 -0.403 -9.947 1.00 96.12 82 LEU A O 1
ATOM 647 N N . SER A 1 83 ? 19.092 -1.292 -11.490 1.00 95.06 83 SER A N 1
ATOM 648 C CA . SER A 1 83 ? 17.897 -0.583 -11.015 1.00 95.06 83 SER A CA 1
ATOM 649 C C . SER A 1 83 ? 17.212 -1.245 -9.818 1.00 95.06 83 SER A C 1
ATOM 651 O O . SER A 1 83 ? 16.692 -0.541 -8.947 1.00 95.06 83 SER A O 1
ATOM 653 N N . MET A 1 84 ? 17.214 -2.580 -9.727 1.00 95.06 84 MET A N 1
ATOM 654 C CA . MET A 1 84 ? 16.487 -3.294 -8.671 1.00 95.06 84 MET A CA 1
ATOM 655 C C . MET A 1 84 ? 16.964 -2.978 -7.255 1.00 95.06 84 MET A C 1
ATOM 657 O O . MET A 1 84 ? 16.105 -2.700 -6.415 1.00 95.06 84 MET A O 1
ATOM 661 N N . PRO A 1 85 ? 18.277 -2.952 -6.954 1.00 96.12 85 PRO A N 1
ATOM 662 C CA . PRO A 1 85 ? 18.753 -2.606 -5.617 1.00 96.12 85 PRO A CA 1
ATOM 663 C C . PRO A 1 85 ? 18.237 -1.240 -5.146 1.00 96.12 85 PRO A C 1
ATOM 665 O O . PRO A 1 85 ? 17.830 -1.095 -3.993 1.00 96.12 85 PRO A O 1
ATOM 668 N N . VAL A 1 86 ? 18.164 -0.260 -6.053 1.00 96.56 86 VAL A N 1
ATOM 669 C CA . VAL A 1 86 ? 17.652 1.085 -5.758 1.00 96.56 86 VAL A CA 1
ATOM 670 C C . VAL A 1 86 ? 16.143 1.069 -5.517 1.00 96.56 86 VAL A C 1
ATOM 672 O O . VAL A 1 86 ? 15.680 1.611 -4.513 1.00 96.56 86 VAL A O 1
ATOM 675 N N . ILE A 1 87 ? 15.363 0.400 -6.373 1.00 96.06 87 ILE A N 1
ATOM 676 C CA . ILE A 1 87 ? 13.908 0.255 -6.175 1.00 96.06 87 ILE A CA 1
ATOM 677 C C . ILE A 1 87 ? 13.615 -0.404 -4.816 1.00 96.06 87 ILE A C 1
ATOM 679 O O . ILE A 1 87 ? 12.734 0.040 -4.076 1.00 96.06 87 ILE A O 1
ATOM 683 N N . MET A 1 88 ? 14.383 -1.433 -4.453 1.00 95.50 88 MET A N 1
ATOM 684 C CA . MET A 1 88 ? 14.239 -2.145 -3.183 1.00 95.50 88 MET A CA 1
ATOM 685 C C . MET A 1 88 ? 14.653 -1.306 -1.974 1.00 95.50 88 MET A C 1
ATOM 687 O O . MET A 1 88 ? 13.987 -1.369 -0.940 1.00 95.50 88 MET A O 1
ATOM 691 N N . TYR A 1 89 ? 15.702 -0.492 -2.099 1.00 95.44 89 TYR A N 1
ATOM 692 C CA . TYR A 1 89 ? 16.125 0.438 -1.054 1.00 95.44 89 TYR A CA 1
ATOM 693 C C . TYR A 1 89 ? 14.998 1.418 -0.683 1.00 95.44 89 TYR A C 1
ATOM 695 O O . TYR A 1 89 ? 14.690 1.609 0.495 1.00 95.44 89 TYR A O 1
ATOM 703 N N . PHE A 1 90 ? 14.299 1.965 -1.683 1.00 95.00 90 PHE A N 1
ATOM 704 C CA . PHE A 1 90 ? 13.197 2.908 -1.465 1.00 95.00 90 PHE A CA 1
ATOM 705 C C . PHE A 1 90 ? 11.855 2.254 -1.106 1.00 95.00 90 PHE A C 1
ATOM 707 O O . PHE A 1 90 ? 10.928 2.954 -0.691 1.00 95.00 90 PHE A O 1
ATOM 714 N N . GLN A 1 91 ? 11.732 0.927 -1.188 1.00 94.88 91 GLN A N 1
ATOM 715 C CA . GLN A 1 91 ? 10.473 0.208 -0.964 1.00 94.88 91 GLN A CA 1
ATOM 716 C C . GLN A 1 91 ? 9.866 0.474 0.422 1.00 94.88 91 GLN A C 1
ATOM 718 O O . GLN A 1 91 ? 8.667 0.732 0.535 1.00 94.88 91 GLN A O 1
ATOM 723 N N . LYS A 1 92 ? 10.672 0.443 1.491 1.00 91.81 92 LYS A N 1
ATOM 724 C CA . LYS A 1 92 ? 10.168 0.682 2.857 1.00 91.81 92 LYS A CA 1
ATOM 725 C C . LYS A 1 92 ? 9.701 2.125 3.051 1.00 91.81 92 LYS A C 1
ATOM 727 O O . LYS A 1 92 ? 8.654 2.346 3.653 1.00 91.81 92 LYS A O 1
ATOM 732 N N . SER A 1 93 ? 10.451 3.080 2.498 1.00 93.06 93 SER A N 1
ATOM 733 C CA . SER A 1 93 ? 10.088 4.501 2.510 1.00 93.06 93 SER A CA 1
ATOM 734 C C . SER A 1 93 ? 8.784 4.735 1.742 1.00 93.06 93 SER A C 1
ATOM 736 O O . SER A 1 93 ? 7.881 5.396 2.237 1.00 93.06 93 SER A O 1
ATOM 738 N N . PHE A 1 94 ? 8.602 4.090 0.585 1.00 93.62 94 PHE A N 1
ATOM 739 C CA . PHE A 1 94 ? 7.391 4.218 -0.236 1.00 93.62 94 PHE A CA 1
ATOM 740 C C . PHE A 1 94 ? 6.107 3.949 0.553 1.00 93.62 94 PHE A C 1
ATOM 742 O O . PHE A 1 94 ? 5.136 4.705 0.482 1.00 93.62 94 PHE A O 1
ATOM 749 N N . VAL A 1 95 ? 6.103 2.877 1.343 1.00 89.69 95 VAL A N 1
ATOM 750 C CA . VAL A 1 95 ? 4.909 2.435 2.065 1.00 89.69 95 VAL A CA 1
ATOM 751 C C . VAL A 1 95 ? 4.532 3.389 3.204 1.00 89.69 95 VAL A C 1
ATOM 753 O O . VAL A 1 95 ? 3.346 3.503 3.502 1.00 89.69 95 VAL A O 1
ATOM 756 N N . SER A 1 96 ? 5.472 4.121 3.807 1.00 89.75 96 SER A N 1
ATOM 757 C CA . SER A 1 96 ? 5.167 5.076 4.887 1.00 89.75 96 SER A CA 1
ATOM 758 C C . SER A 1 96 ? 4.777 6.476 4.394 1.00 89.75 96 SER A C 1
ATOM 760 O O . SER A 1 96 ? 4.263 7.283 5.167 1.00 89.75 96 SER A O 1
ATOM 762 N N . LEU A 1 97 ? 4.990 6.777 3.111 1.00 92.75 97 LEU A N 1
ATOM 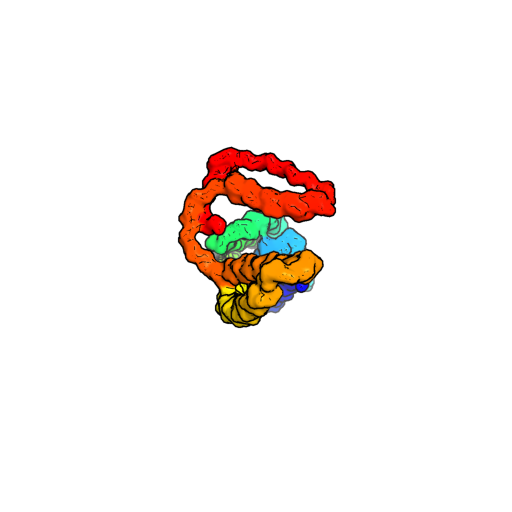763 C CA . LEU A 1 97 ? 4.707 8.089 2.530 1.00 92.75 97 LEU A CA 1
ATOM 764 C C . LEU A 1 97 ? 3.211 8.328 2.254 1.00 92.75 97 LEU A C 1
ATOM 766 O O . LEU A 1 97 ? 2.437 7.400 2.021 1.00 92.75 97 LEU A O 1
ATOM 770 N N . LYS A 1 98 ? 2.826 9.612 2.223 1.00 92.81 98 LYS A N 1
ATOM 771 C CA . LYS A 1 98 ? 1.512 10.087 1.747 1.00 92.81 98 LYS A CA 1
ATOM 772 C C . LYS A 1 98 ? 1.390 9.954 0.219 1.00 92.81 98 LYS A C 1
ATOM 774 O O . LYS A 1 98 ? 2.411 9.931 -0.473 1.00 92.81 98 LYS A O 1
ATOM 779 N N . LYS A 1 99 ? 0.152 9.959 -0.294 1.00 91.81 99 LYS A N 1
ATOM 780 C CA . LYS A 1 99 ? -0.215 9.839 -1.723 1.00 91.81 99 LYS A CA 1
ATOM 781 C C . LYS A 1 99 ? 0.687 10.650 -2.660 1.00 91.81 99 LYS A C 1
ATOM 783 O O . LYS A 1 99 ? 1.368 10.065 -3.498 1.00 91.81 99 LYS A O 1
ATOM 788 N N . ASP A 1 100 ? 0.789 11.964 -2.465 1.00 91.56 100 ASP A N 1
ATOM 789 C CA . ASP A 1 100 ? 1.563 12.835 -3.368 1.00 91.56 100 ASP A CA 1
ATOM 790 C C . ASP A 1 100 ? 3.046 12.461 -3.435 1.00 91.56 100 ASP A C 1
ATOM 792 O O . ASP A 1 100 ? 3.674 12.500 -4.495 1.00 91.56 100 ASP A O 1
ATOM 796 N N . LYS A 1 101 ? 3.623 12.073 -2.293 1.00 94.81 101 LYS A N 1
ATOM 797 C CA . LYS A 1 101 ? 5.031 11.672 -2.209 1.00 94.81 101 LYS A CA 1
ATOM 798 C C . LYS A 1 101 ? 5.257 10.290 -2.825 1.00 94.81 101 LYS A C 1
ATOM 800 O O . LYS A 1 101 ? 6.290 10.087 -3.457 1.00 94.81 101 LYS A O 1
ATOM 805 N N . ARG A 1 102 ? 4.295 9.366 -2.704 1.00 94.75 102 ARG A N 1
ATOM 806 C CA . ARG A 1 102 ? 4.342 8.060 -3.384 1.00 94.75 102 ARG A CA 1
ATOM 807 C C . ARG A 1 102 ? 4.339 8.215 -4.897 1.00 94.75 102 ARG A C 1
ATOM 809 O O . ARG A 1 102 ? 5.198 7.640 -5.555 1.00 94.75 102 ARG A O 1
ATOM 816 N N . VAL A 1 103 ? 3.434 9.034 -5.433 1.00 95.94 103 VAL A N 1
ATOM 817 C CA . VAL A 1 103 ? 3.340 9.285 -6.881 1.00 95.94 103 VAL A CA 1
ATOM 818 C C . VAL A 1 103 ? 4.650 9.868 -7.408 1.00 95.94 103 VAL A C 1
ATOM 820 O O . VAL A 1 103 ? 5.221 9.326 -8.351 1.00 95.94 103 VAL A O 1
ATOM 823 N N . LYS A 1 104 ? 5.183 10.908 -6.750 1.00 96.19 104 LYS A N 1
ATOM 824 C CA . LYS A 1 104 ? 6.475 11.508 -7.123 1.00 96.19 104 LYS A CA 1
ATOM 825 C C . LYS A 1 104 ? 7.614 10.489 -7.097 1.00 96.19 104 LYS A C 1
ATOM 827 O O . LYS A 1 104 ? 8.433 10.473 -8.010 1.00 96.19 104 LYS A O 1
ATOM 832 N N . MET A 1 105 ? 7.657 9.623 -6.085 1.00 96.88 105 MET A N 1
ATOM 833 C CA . MET A 1 105 ? 8.718 8.627 -5.971 1.00 96.88 105 MET A CA 1
ATOM 834 C C . MET A 1 105 ? 8.604 7.510 -7.016 1.00 96.88 105 MET A C 1
ATOM 836 O O . MET A 1 105 ? 9.619 7.122 -7.584 1.00 96.88 105 MET A O 1
ATOM 840 N N . ALA A 1 106 ? 7.397 7.020 -7.316 1.00 97.12 106 ALA A N 1
ATOM 841 C CA . ALA A 1 106 ? 7.188 6.035 -8.381 1.00 97.12 106 ALA A CA 1
ATOM 842 C C . ALA A 1 106 ? 7.611 6.597 -9.747 1.00 97.12 106 ALA A C 1
ATOM 844 O O . ALA A 1 106 ? 8.347 5.946 -10.486 1.00 97.12 106 ALA A O 1
ATOM 845 N N . VAL A 1 107 ? 7.226 7.843 -10.040 1.00 97.19 107 VAL A N 1
ATOM 846 C CA . VAL A 1 107 ? 7.652 8.550 -11.253 1.00 97.19 107 VAL A CA 1
ATOM 847 C C . VAL A 1 107 ? 9.176 8.684 -11.304 1.00 97.19 107 VAL A C 1
ATOM 849 O O . VAL A 1 107 ? 9.779 8.295 -12.303 1.00 97.19 107 VAL A O 1
ATOM 852 N N . ALA A 1 108 ? 9.814 9.135 -10.221 1.00 97.62 108 ALA A N 1
ATOM 853 C CA . ALA A 1 108 ? 11.270 9.273 -10.156 1.00 97.62 108 ALA A CA 1
ATOM 85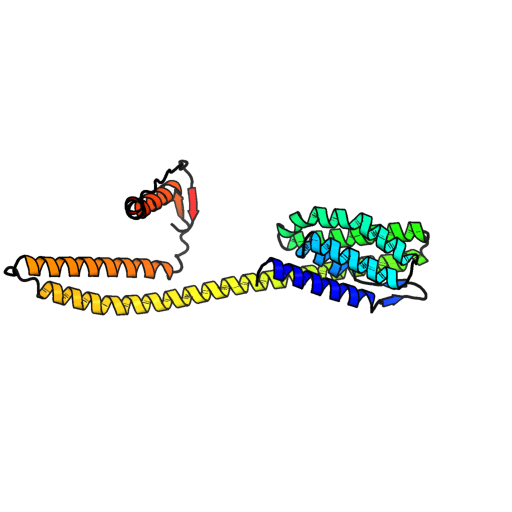4 C C . ALA A 1 108 ? 12.007 7.937 -10.367 1.00 97.62 108 ALA A C 1
ATOM 856 O O . ALA A 1 108 ? 12.987 7.884 -11.108 1.00 97.62 108 ALA A O 1
ATOM 857 N N . LEU A 1 109 ? 11.518 6.844 -9.774 1.00 97.31 109 LEU A N 1
ATOM 858 C CA . LEU A 1 109 ? 12.101 5.510 -9.951 1.00 97.31 109 LEU A CA 1
ATOM 859 C C . LEU A 1 109 ? 11.890 4.960 -11.370 1.00 97.31 109 LEU A C 1
ATOM 861 O O . LEU A 1 109 ? 12.790 4.316 -11.905 1.00 97.31 109 LEU A O 1
ATOM 865 N N . SER A 1 110 ? 10.744 5.237 -12.002 1.00 96.81 110 SER A N 1
ATOM 866 C CA . SER A 1 110 ? 10.510 4.864 -13.406 1.00 96.81 110 SER A CA 1
ATOM 867 C C . SER A 1 110 ? 11.423 5.631 -14.365 1.00 96.81 110 SER A C 1
ATOM 869 O O . SER A 1 110 ? 12.012 5.035 -15.265 1.00 96.81 110 SER A O 1
ATOM 871 N N . PHE A 1 111 ? 11.623 6.928 -14.114 1.00 97.31 111 PHE A N 1
ATOM 872 C CA . PHE A 1 111 ? 12.559 7.763 -14.860 1.00 97.31 111 PHE A CA 1
ATOM 873 C C . PHE A 1 111 ? 13.994 7.245 -14.712 1.00 97.31 111 PHE A C 1
ATOM 875 O O . PHE A 1 111 ? 14.694 7.070 -15.706 1.00 97.31 111 PHE A O 1
ATOM 882 N N . TYR A 1 112 ? 14.407 6.921 -13.483 1.00 97.12 112 TYR A N 1
ATOM 883 C CA . TYR A 1 112 ? 15.713 6.327 -13.197 1.00 97.12 112 TYR A CA 1
ATOM 884 C C . TYR A 1 112 ? 15.927 4.993 -13.928 1.00 97.12 112 TYR A C 1
ATOM 886 O O . TYR A 1 112 ? 16.967 4.800 -14.557 1.00 97.12 112 TYR A O 1
ATOM 894 N N . TYR A 1 113 ? 14.934 4.096 -13.906 1.00 96.00 113 TYR A N 1
ATOM 895 C CA . TYR A 1 113 ? 14.994 2.830 -14.640 1.00 96.00 113 TYR A CA 1
ATOM 896 C C . TYR A 1 113 ? 15.208 3.052 -16.141 1.00 96.00 113 TYR A C 1
ATOM 898 O O . TYR A 1 113 ? 16.077 2.423 -16.744 1.00 96.00 113 TYR A O 1
ATOM 906 N N . CYS A 1 114 ? 14.441 3.960 -16.748 1.00 94.69 114 CYS A N 1
ATOM 907 C CA . CYS A 1 114 ? 14.567 4.267 -18.169 1.00 94.69 114 CYS A CA 1
ATOM 908 C C . CYS A 1 114 ? 15.904 4.943 -18.501 1.00 94.69 114 CYS A C 1
ATOM 910 O O . CYS A 1 114 ? 16.481 4.633 -19.538 1.00 94.69 114 CYS A O 1
ATOM 912 N N . LEU A 1 115 ? 16.434 5.805 -17.625 1.00 95.62 115 LEU A N 1
ATOM 913 C CA . LEU A 1 115 ? 17.747 6.428 -17.817 1.00 95.62 115 LEU A CA 1
ATOM 914 C C . LEU A 1 115 ? 18.861 5.375 -17.858 1.00 95.62 115 LEU A C 1
ATOM 916 O O . LEU A 1 115 ? 19.698 5.417 -18.756 1.00 95.62 115 LEU A O 1
ATOM 920 N N . ILE A 1 116 ? 18.825 4.397 -16.946 1.00 95.56 116 ILE A N 1
ATOM 921 C CA . ILE A 1 116 ? 19.718 3.231 -16.997 1.00 95.56 116 ILE A CA 1
ATOM 922 C C . ILE A 1 116 ? 19.490 2.455 -18.298 1.00 95.56 116 ILE A C 1
ATOM 924 O O . ILE A 1 116 ? 20.438 2.136 -18.999 1.00 95.56 116 ILE A O 1
ATOM 928 N N . GLY A 1 117 ? 18.236 2.197 -18.673 1.00 92.50 117 GLY A N 1
ATOM 929 C CA . GLY A 1 117 ? 17.899 1.536 -19.938 1.00 92.50 117 GLY A CA 1
ATOM 930 C C . GLY A 1 117 ? 18.549 2.177 -21.162 1.00 92.50 117 GLY A C 1
ATOM 931 O O . GLY A 1 117 ? 19.116 1.471 -21.993 1.00 92.50 117 GLY A O 1
ATOM 932 N N . ILE A 1 118 ? 18.496 3.506 -21.252 1.00 92.19 118 ILE A N 1
ATOM 933 C CA . ILE A 1 118 ? 19.073 4.277 -22.355 1.00 92.19 118 ILE A CA 1
ATOM 934 C C . ILE A 1 118 ? 20.602 4.190 -22.340 1.00 92.19 118 ILE A C 1
ATOM 936 O O . ILE A 1 118 ? 21.203 3.958 -23.389 1.00 92.19 118 ILE A O 1
ATOM 940 N N . THR A 1 119 ? 21.244 4.347 -21.177 1.00 92.44 119 THR A N 1
ATOM 941 C CA . THR A 1 119 ? 22.712 4.301 -21.087 1.00 92.44 119 THR A CA 1
ATOM 942 C C . THR A 1 119 ? 23.252 2.910 -21.403 1.00 92.44 119 THR A C 1
ATOM 944 O O . THR A 1 119 ? 24.188 2.787 -22.189 1.00 92.44 119 THR A O 1
ATOM 947 N N . CYS A 1 120 ? 22.635 1.854 -20.872 1.00 92.50 120 CYS A N 1
ATOM 948 C CA . CYS A 1 120 ? 23.017 0.469 -21.137 1.00 92.50 120 CYS A CA 1
ATOM 949 C C . CYS A 1 120 ? 22.826 0.097 -22.612 1.00 92.50 120 CYS A C 1
ATOM 951 O O . CYS A 1 120 ? 23.719 -0.488 -23.225 1.00 92.50 120 CYS A O 1
ATOM 953 N N . PHE A 1 121 ? 21.699 0.496 -23.208 1.00 89.88 121 PHE A N 1
ATOM 954 C CA . PHE A 1 121 ? 21.436 0.268 -24.625 1.00 89.88 121 PHE A CA 1
ATOM 955 C C . PHE A 1 121 ? 22.427 1.024 -25.521 1.00 89.88 121 PHE A C 1
ATOM 957 O O . PHE A 1 121 ? 22.938 0.454 -26.485 1.00 89.88 121 PHE A O 1
ATOM 964 N N . GLY A 1 122 ? 22.749 2.275 -25.175 1.00 89.50 122 GLY A N 1
ATOM 965 C CA . GLY A 1 122 ? 23.741 3.087 -25.881 1.00 89.50 122 GLY A CA 1
ATOM 966 C C . GLY A 1 122 ? 25.159 2.514 -25.804 1.00 89.50 122 GLY A C 1
ATOM 967 O O . GLY A 1 122 ? 25.869 2.531 -26.803 1.00 89.50 122 GLY A O 1
ATOM 968 N N . ILE A 1 123 ? 25.558 1.932 -24.669 1.00 90.69 123 ILE A N 1
ATOM 969 C CA . ILE A 1 123 ? 26.855 1.244 -24.532 1.00 90.69 123 ILE A CA 1
ATOM 970 C C . ILE A 1 123 ? 26.908 -0.023 -25.400 1.00 90.69 123 ILE A C 1
ATOM 972 O O . ILE A 1 123 ? 27.934 -0.297 -26.014 1.00 90.69 123 ILE A O 1
ATOM 976 N N . LEU A 1 124 ? 25.814 -0.791 -25.471 1.00 88.00 124 LEU A N 1
ATOM 977 C CA . LEU A 1 124 ? 25.775 -2.060 -26.208 1.00 88.00 124 LEU A CA 1
ATOM 978 C C . LEU A 1 124 ? 25.651 -1.890 -27.731 1.00 88.00 124 LEU A C 1
ATOM 980 O O . LEU A 1 124 ? 26.203 -2.694 -28.476 1.00 88.00 124 LEU A O 1
ATOM 984 N N . ARG A 1 125 ? 24.899 -0.886 -28.200 1.00 85.25 125 ARG A N 1
ATOM 985 C CA . ARG A 1 125 ? 24.580 -0.687 -29.629 1.00 85.25 125 ARG A CA 1
ATOM 986 C C . ARG A 1 125 ? 25.243 0.551 -30.245 1.00 85.25 125 ARG A C 1
ATOM 988 O O . ARG A 1 125 ? 25.261 0.684 -31.465 1.00 85.25 125 ARG A O 1
ATOM 995 N N . GLY A 1 126 ? 25.791 1.441 -29.421 1.00 85.69 126 GLY A N 1
ATOM 996 C CA . GLY A 1 126 ? 26.360 2.726 -29.824 1.00 85.69 126 GLY A CA 1
ATOM 997 C C . GLY A 1 126 ? 25.380 3.898 -29.683 1.00 85.69 126 GLY A C 1
ATOM 998 O O . GLY A 1 126 ? 24.162 3.758 -29.834 1.00 85.69 126 GLY A O 1
ATOM 999 N N . PHE A 1 127 ? 25.931 5.087 -29.421 1.00 86.00 127 PHE A N 1
ATOM 1000 C CA . PHE A 1 127 ? 25.186 6.342 -29.293 1.00 86.00 127 PHE A CA 1
ATOM 1001 C C . PHE A 1 127 ? 24.975 7.000 -30.663 1.00 86.00 127 PHE A C 1
ATOM 1003 O O . PHE A 1 127 ? 25.658 7.955 -31.027 1.00 86.00 127 PHE A O 1
ATOM 1010 N N . SER A 1 128 ? 24.015 6.484 -31.428 1.00 86.19 128 SER A N 1
ATOM 1011 C CA . SER A 1 128 ? 23.552 7.093 -32.684 1.00 86.19 128 SER A CA 1
ATOM 1012 C C . SER A 1 128 ? 22.142 7.657 -32.507 1.00 86.19 128 SER A C 1
ATOM 1014 O O . SER A 1 128 ? 21.340 7.081 -31.771 1.00 86.19 128 SER A O 1
ATOM 1016 N N . ILE A 1 129 ? 21.815 8.756 -33.196 1.00 82.06 129 ILE A N 1
ATOM 1017 C CA . ILE A 1 129 ? 20.500 9.420 -33.087 1.00 82.06 129 ILE A CA 1
ATOM 1018 C C . ILE A 1 129 ? 19.366 8.436 -33.408 1.00 82.06 129 ILE A C 1
ATOM 1020 O O . ILE A 1 129 ? 18.415 8.324 -32.639 1.00 82.06 129 ILE A O 1
ATOM 1024 N N . GLU A 1 130 ? 19.514 7.645 -34.472 1.00 80.81 130 GLU A N 1
ATOM 1025 C CA . GLU A 1 130 ? 18.543 6.620 -34.884 1.00 80.81 130 GLU A CA 1
ATOM 1026 C C . GLU A 1 130 ? 18.277 5.570 -33.793 1.00 80.81 130 GLU A C 1
ATOM 1028 O O . GLU A 1 130 ? 17.137 5.159 -33.579 1.00 80.81 130 GLU A O 1
ATOM 1033 N N . ASN A 1 131 ? 19.312 5.189 -33.036 1.00 81.50 131 ASN A N 1
ATOM 1034 C CA . ASN A 1 131 ? 19.206 4.219 -31.944 1.00 81.50 131 ASN A CA 1
ATOM 1035 C C . ASN A 1 131 ? 18.583 4.820 -30.672 1.00 81.50 131 ASN A C 1
ATOM 1037 O O . ASN A 1 131 ? 18.088 4.074 -29.829 1.00 81.50 131 ASN A O 1
ATOM 1041 N N . LEU A 1 132 ? 18.604 6.147 -30.510 1.00 84.25 132 LEU A N 1
ATOM 1042 C CA . LEU A 1 132 ? 18.141 6.832 -29.299 1.00 84.25 132 LEU A CA 1
ATOM 1043 C C . LEU A 1 132 ? 16.676 7.280 -29.368 1.00 84.25 132 LEU A C 1
ATOM 1045 O O . LEU A 1 132 ? 16.040 7.392 -28.320 1.00 84.25 132 LEU A O 1
ATOM 1049 N N . ILE A 1 133 ? 16.109 7.472 -30.565 1.00 86.81 133 ILE A N 1
ATOM 1050 C CA . ILE A 1 133 ? 14.716 7.928 -30.736 1.00 86.81 133 ILE A CA 1
ATOM 1051 C C . ILE A 1 133 ? 13.730 7.009 -29.999 1.00 86.81 133 ILE A C 1
ATOM 1053 O O . ILE A 1 133 ? 12.912 7.480 -29.208 1.00 86.81 133 ILE A O 1
ATOM 1057 N N . VAL A 1 134 ? 13.823 5.691 -30.205 1.00 85.94 134 VAL A N 1
ATOM 1058 C CA . VAL A 1 134 ? 12.874 4.739 -29.603 1.00 85.94 134 VAL A CA 1
ATOM 1059 C C . VAL A 1 134 ? 12.999 4.665 -28.069 1.00 85.94 134 VAL A C 1
ATOM 1061 O O . VAL A 1 134 ? 11.967 4.744 -27.396 1.00 85.94 134 VAL A O 1
ATOM 1064 N N . PRO A 1 135 ? 14.206 4.579 -27.473 1.00 88.69 135 PRO A N 1
ATOM 1065 C CA . PRO A 1 135 ? 14.374 4.682 -26.022 1.00 88.69 135 PRO A CA 1
ATOM 1066 C C . PRO A 1 135 ? 13.832 5.982 -25.404 1.00 88.69 135 PRO A C 1
ATOM 1068 O O . PRO A 1 135 ? 13.268 5.941 -24.310 1.00 88.69 135 PRO A O 1
ATOM 1071 N N . PHE A 1 136 ? 13.934 7.124 -26.093 1.00 89.94 136 PHE A N 1
ATOM 1072 C CA . PHE A 1 136 ? 13.335 8.377 -25.615 1.00 89.94 136 PHE A CA 1
ATOM 1073 C C . PHE A 1 136 ? 11.801 8.344 -25.640 1.00 89.94 136 PHE A C 1
ATOM 1075 O O . PHE A 1 136 ? 11.165 8.782 -24.680 1.00 89.94 136 PHE A O 1
ATOM 1082 N N . ILE A 1 137 ? 11.195 7.772 -26.686 1.00 89.56 137 ILE A N 1
ATOM 1083 C CA . ILE A 1 137 ? 9.739 7.553 -26.734 1.00 89.56 137 ILE A CA 1
ATOM 1084 C C . ILE A 1 137 ? 9.305 6.634 -25.581 1.00 89.56 137 ILE A C 1
ATOM 1086 O O . ILE A 1 137 ? 8.326 6.921 -24.889 1.00 89.56 137 ILE A O 1
ATOM 1090 N N . HIS A 1 138 ? 10.067 5.564 -25.323 1.00 90.19 138 HIS A N 1
ATOM 1091 C CA . HIS A 1 138 ? 9.825 4.646 -24.205 1.00 90.19 138 HIS A CA 1
ATOM 1092 C C . HIS A 1 138 ? 9.890 5.332 -22.845 1.00 90.19 138 HIS A C 1
ATOM 1094 O O . HIS A 1 138 ? 9.004 5.104 -22.019 1.00 90.19 138 HIS A O 1
ATOM 1100 N N . LEU A 1 139 ? 10.869 6.212 -22.628 1.00 93.06 139 LEU A N 1
ATOM 1101 C CA . LEU A 1 139 ? 10.986 7.014 -21.411 1.00 93.06 139 LEU A CA 1
ATOM 1102 C C . LEU A 1 139 ? 9.727 7.856 -21.170 1.00 93.06 139 LEU A C 1
ATOM 1104 O O . LEU A 1 139 ? 9.129 7.768 -20.097 1.00 93.06 139 LEU A O 1
ATOM 1108 N N . ILE A 1 140 ? 9.313 8.647 -22.166 1.00 92.69 140 ILE A N 1
ATOM 1109 C CA . ILE A 1 140 ? 8.155 9.547 -22.050 1.00 92.69 140 ILE A CA 1
ATOM 1110 C C . ILE A 1 140 ? 6.897 8.740 -21.728 1.00 92.69 140 ILE A C 1
ATOM 1112 O O . ILE A 1 140 ? 6.174 9.051 -20.778 1.00 92.69 140 ILE A O 1
ATOM 1116 N N . PHE A 1 141 ? 6.665 7.669 -22.486 1.00 92.62 141 PHE A N 1
ATOM 1117 C CA . PHE A 1 141 ? 5.479 6.843 -22.323 1.00 92.62 141 PHE A CA 1
ATOM 1118 C C . PHE A 1 141 ? 5.471 6.116 -20.970 1.00 92.62 141 PHE A C 1
ATOM 1120 O O . PHE A 1 141 ? 4.464 6.123 -20.266 1.00 92.62 141 PHE A O 1
ATOM 1127 N N . THR A 1 142 ? 6.604 5.549 -20.550 1.00 93.06 142 THR A N 1
ATOM 1128 C CA . THR A 1 142 ? 6.722 4.849 -19.262 1.00 93.06 142 THR A CA 1
ATOM 1129 C C . THR A 1 142 ? 6.462 5.780 -18.085 1.00 93.06 142 THR A C 1
ATOM 1131 O O . THR A 1 142 ? 5.731 5.411 -17.164 1.00 93.06 142 THR A O 1
ATOM 1134 N N . VAL A 1 143 ? 7.030 6.986 -18.108 1.00 95.56 143 VAL A N 1
ATOM 1135 C CA . VAL A 1 143 ? 6.848 7.974 -17.039 1.00 95.56 143 VAL A CA 1
ATOM 1136 C C . VAL A 1 143 ? 5.387 8.419 -16.954 1.00 95.56 143 VAL A C 1
ATOM 1138 O O . VAL A 1 143 ? 4.813 8.425 -15.863 1.00 95.56 143 VAL A O 1
ATOM 1141 N N . LEU A 1 144 ? 4.764 8.718 -18.099 1.00 95.62 144 LEU A N 1
ATOM 1142 C CA . LEU A 1 144 ? 3.357 9.113 -18.169 1.00 95.62 144 LEU A CA 1
ATOM 1143 C C . LEU A 1 144 ? 2.432 8.011 -17.640 1.00 95.62 144 LEU A C 1
ATOM 1145 O O . LEU A 1 144 ? 1.591 8.260 -16.776 1.00 95.62 144 LEU A O 1
ATOM 1149 N N . VAL A 1 145 ? 2.605 6.776 -18.115 1.00 94.75 145 VAL A N 1
ATOM 1150 C CA . VAL A 1 145 ? 1.749 5.663 -17.693 1.00 94.75 145 VAL A CA 1
ATOM 1151 C C . VAL A 1 145 ? 1.990 5.317 -16.223 1.00 94.75 145 VAL A C 1
ATOM 1153 O O . VAL A 1 145 ? 1.027 5.080 -15.497 1.00 94.75 145 VAL A O 1
ATOM 1156 N N . THR A 1 146 ? 3.233 5.372 -15.734 1.00 95.69 146 THR A N 1
ATOM 1157 C CA . THR A 1 146 ? 3.525 5.174 -14.303 1.00 95.69 146 THR A CA 1
ATOM 1158 C C . THR A 1 146 ? 2.831 6.226 -13.440 1.00 95.69 146 THR A C 1
ATOM 1160 O O . THR A 1 146 ? 2.256 5.882 -12.404 1.00 95.69 146 THR A O 1
ATOM 1163 N N . PHE A 1 147 ? 2.831 7.493 -13.866 1.00 96.75 147 PHE A N 1
ATOM 1164 C CA . PHE A 1 147 ? 2.103 8.567 -13.192 1.00 96.75 147 PHE A CA 1
ATOM 1165 C C . PHE A 1 147 ? 0.598 8.270 -13.123 1.00 96.75 147 PHE A C 1
ATOM 1167 O O . PHE A 1 147 ? 0.038 8.227 -12.025 1.00 96.75 147 PHE A O 1
ATOM 1174 N N . CYS A 1 148 ? -0.038 7.981 -14.264 1.00 96.31 148 CYS A N 1
ATOM 1175 C CA . CYS A 1 148 ? -1.469 7.675 -14.333 1.00 96.31 148 CYS A CA 1
ATOM 1176 C C . CYS A 1 148 ? -1.851 6.452 -13.484 1.00 96.31 148 CYS A C 1
ATOM 1178 O O . CYS A 1 148 ? -2.793 6.523 -12.694 1.00 96.31 148 CYS A O 1
ATOM 1180 N N . PHE A 1 149 ? -1.107 5.345 -13.592 1.00 95.00 149 PHE A N 1
ATOM 1181 C CA . PHE A 1 149 ? -1.391 4.123 -12.833 1.00 95.00 149 PHE A CA 1
ATOM 1182 C C . PHE A 1 149 ? -1.195 4.315 -11.331 1.00 95.00 149 PHE A C 1
ATOM 1184 O O . PHE A 1 149 ? -2.034 3.874 -10.548 1.00 95.00 149 PHE A O 1
ATOM 1191 N N . THR A 1 150 ? -0.122 4.990 -10.908 1.00 95.38 150 THR A N 1
ATOM 1192 C CA . THR A 1 150 ? 0.120 5.225 -9.476 1.00 95.38 150 THR A CA 1
ATOM 1193 C C . THR A 1 150 ? -0.958 6.135 -8.886 1.00 95.38 150 THR A C 1
ATOM 1195 O O . THR A 1 150 ? -1.461 5.860 -7.798 1.00 95.38 150 THR A O 1
ATOM 1198 N N . LEU A 1 151 ? -1.377 7.177 -9.614 1.00 96.12 151 LEU A N 1
ATOM 1199 C CA . LEU A 1 151 ? -2.491 8.034 -9.200 1.00 96.12 151 LEU A CA 1
ATOM 1200 C C . LEU A 1 151 ? -3.803 7.265 -9.074 1.00 96.12 151 LEU A C 1
ATOM 1202 O O . LEU A 1 151 ? -4.530 7.458 -8.098 1.00 96.12 151 LEU A O 1
ATOM 1206 N N . LEU A 1 152 ? -4.100 6.395 -10.039 1.00 95.62 152 LEU A N 1
ATOM 1207 C CA . LEU A 1 152 ? -5.301 5.569 -10.032 1.00 95.62 152 LEU A CA 1
ATOM 1208 C C . LEU A 1 152 ? -5.298 4.607 -8.839 1.00 95.62 152 LEU A C 1
ATOM 1210 O O . LEU A 1 152 ? -6.274 4.561 -8.094 1.00 95.62 152 LEU A O 1
ATOM 1214 N N . ILE A 1 153 ? -4.186 3.905 -8.597 1.00 93.81 153 ILE A N 1
ATOM 1215 C CA . ILE A 1 153 ? -4.038 2.984 -7.460 1.00 93.81 153 ILE A CA 1
ATOM 1216 C C . ILE A 1 153 ? -4.220 3.721 -6.130 1.00 93.81 153 ILE A C 1
ATOM 1218 O O . ILE A 1 153 ? -4.980 3.263 -5.275 1.00 93.81 153 ILE A O 1
ATOM 1222 N N . GLU A 1 154 ? -3.552 4.862 -5.941 1.00 94.69 154 GLU A N 1
ATOM 1223 C CA . GLU A 1 154 ? -3.669 5.620 -4.692 1.00 94.69 154 GLU A CA 1
ATOM 1224 C C . GLU A 1 154 ? -5.072 6.215 -4.508 1.00 94.69 154 GLU A C 1
ATOM 1226 O O . GLU A 1 154 ? -5.585 6.214 -3.393 1.00 94.69 154 GLU A O 1
ATOM 1231 N N . THR A 1 155 ? -5.733 6.649 -5.585 1.00 94.75 155 THR A N 1
ATOM 1232 C CA . THR A 1 155 ? -7.110 7.167 -5.520 1.00 94.75 155 THR A CA 1
ATOM 1233 C C . THR A 1 155 ? -8.111 6.068 -5.168 1.00 94.75 155 THR A C 1
ATOM 1235 O O . THR A 1 155 ? -8.959 6.268 -4.304 1.00 94.75 155 THR A O 1
ATOM 1238 N N . ILE A 1 156 ? -7.983 4.872 -5.753 1.00 93.75 156 ILE A N 1
ATOM 1239 C CA . ILE A 1 156 ? -8.813 3.715 -5.380 1.00 93.75 156 ILE A CA 1
ATOM 1240 C C . ILE A 1 156 ? -8.602 3.355 -3.907 1.00 93.75 156 ILE A C 1
ATOM 1242 O O . ILE A 1 156 ? -9.562 3.057 -3.194 1.00 93.75 156 ILE A O 1
ATOM 1246 N N . ARG A 1 157 ? -7.351 3.390 -3.435 1.00 91.44 157 ARG A N 1
ATOM 1247 C CA . ARG A 1 157 ? -7.019 3.086 -2.041 1.00 91.44 157 ARG A CA 1
ATOM 1248 C C . ARG A 1 157 ? -7.657 4.082 -1.074 1.00 91.44 157 ARG A C 1
ATOM 1250 O O . ARG A 1 157 ? -8.221 3.655 -0.072 1.00 91.44 157 ARG A O 1
ATOM 1257 N N . GLU A 1 158 ? -7.592 5.367 -1.395 1.00 92.06 158 GLU A N 1
ATOM 1258 C CA . GLU A 1 158 ? -8.189 6.455 -0.618 1.00 92.06 158 GLU A CA 1
ATOM 1259 C C . GLU A 1 158 ? -9.720 6.339 -0.568 1.00 92.06 158 GLU A C 1
ATOM 1261 O O . GLU A 1 158 ? -10.299 6.314 0.515 1.00 92.06 158 GLU A O 1
ATOM 1266 N N . ILE A 1 159 ? -10.374 6.127 -1.716 1.00 93.06 159 ILE A N 1
ATOM 1267 C CA . ILE A 1 159 ? -11.828 5.904 -1.789 1.00 93.06 159 ILE A CA 1
ATOM 1268 C C . ILE A 1 159 ? -12.241 4.681 -0.963 1.00 93.06 159 ILE A C 1
ATOM 1270 O O . ILE A 1 159 ? -13.252 4.709 -0.264 1.00 93.06 159 ILE A O 1
ATOM 1274 N N . HIS A 1 160 ? -11.468 3.594 -1.023 1.00 91.00 160 HIS A N 1
ATOM 1275 C CA . HIS A 1 160 ? -11.768 2.394 -0.249 1.00 91.00 160 HIS A CA 1
ATOM 1276 C C . HIS A 1 160 ? -11.668 2.639 1.263 1.00 91.00 160 HIS A C 1
ATOM 1278 O O . HIS A 1 160 ? -12.511 2.145 2.009 1.00 91.00 160 HIS A O 1
ATOM 1284 N N . GLN A 1 161 ? -10.676 3.413 1.713 1.00 89.75 161 GLN A N 1
ATOM 1285 C CA . GLN A 1 161 ? -10.537 3.795 3.121 1.00 89.75 161 GLN A CA 1
ATOM 1286 C C . GLN A 1 161 ? -11.707 4.668 3.581 1.00 89.75 161 GLN A C 1
ATOM 1288 O O . GLN A 1 161 ? -12.366 4.317 4.558 1.00 89.75 161 GLN A O 1
ATOM 1293 N N . LEU A 1 162 ? -12.040 5.712 2.817 1.00 93.38 162 LEU A N 1
ATOM 1294 C CA . LEU A 1 162 ? -13.180 6.588 3.103 1.00 93.38 162 LEU A CA 1
ATOM 1295 C C . LEU A 1 162 ? -14.501 5.811 3.155 1.00 93.38 162 LEU A C 1
ATOM 1297 O O . LEU A 1 162 ? -15.330 6.044 4.030 1.00 93.38 162 LEU A O 1
ATOM 1301 N N . ARG A 1 163 ? -14.691 4.831 2.263 1.00 93.25 163 ARG A N 1
ATOM 1302 C CA . ARG A 1 163 ? -15.880 3.970 2.274 1.00 93.25 163 ARG A CA 1
ATOM 1303 C C . ARG A 1 163 ? -15.976 3.128 3.547 1.00 93.25 163 ARG A C 1
ATOM 1305 O O . ARG A 1 163 ? -17.071 2.969 4.076 1.00 93.25 163 ARG A O 1
ATOM 1312 N N . LEU A 1 164 ? -14.862 2.571 4.026 1.00 91.75 164 LEU A N 1
ATOM 1313 C CA . LEU A 1 164 ? -14.842 1.785 5.265 1.00 91.75 164 LEU A CA 1
ATOM 1314 C C . LEU A 1 164 ? -15.135 2.660 6.490 1.00 91.75 164 LEU A C 1
ATOM 1316 O O . LEU A 1 164 ? -15.897 2.252 7.364 1.00 91.75 164 LEU A O 1
ATOM 1320 N N . GLU A 1 165 ? -14.569 3.866 6.535 1.00 88.19 165 GLU A N 1
ATOM 1321 C CA . GLU A 1 165 ? -14.838 4.847 7.592 1.00 88.19 165 GLU A CA 1
ATOM 1322 C C . GLU A 1 165 ? -16.308 5.277 7.594 1.00 88.19 165 GLU A C 1
ATOM 1324 O O . GLU A 1 165 ? -16.960 5.233 8.638 1.00 88.19 165 GLU A O 1
ATOM 1329 N N . MET A 1 166 ? -16.866 5.580 6.419 1.00 88.88 166 MET A N 1
ATOM 1330 C CA . MET A 1 166 ? -18.281 5.917 6.255 1.00 88.88 166 MET A CA 1
ATOM 1331 C C . MET A 1 166 ? -19.197 4.773 6.708 1.00 88.88 166 MET A C 1
ATOM 1333 O O . MET A 1 166 ? -20.137 5.008 7.460 1.00 88.88 166 MET A O 1
ATOM 1337 N N . GLN A 1 167 ? -18.907 3.526 6.319 1.00 87.69 167 GLN A N 1
ATOM 1338 C CA . GLN A 1 167 ? -19.691 2.362 6.750 1.00 87.69 167 GLN A CA 1
ATOM 1339 C C . GLN A 1 167 ? -19.665 2.164 8.269 1.00 87.69 167 GLN A C 1
ATOM 1341 O O . GLN A 1 167 ? -20.670 1.771 8.859 1.00 87.69 167 GLN A O 1
ATOM 1346 N N . ASN A 1 168 ? -18.526 2.414 8.916 1.00 82.25 168 ASN A N 1
ATOM 1347 C CA . ASN A 1 168 ? -18.433 2.338 10.372 1.00 82.25 168 ASN A CA 1
ATOM 1348 C C . ASN A 1 168 ? -19.200 3.482 11.044 1.00 82.25 168 ASN A C 1
ATOM 1350 O O 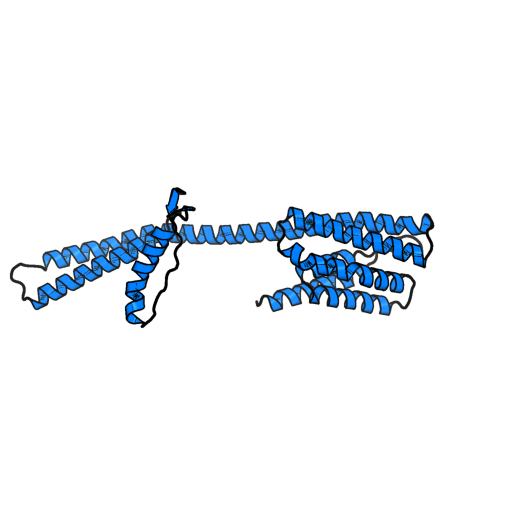. ASN A 1 168 ? -19.914 3.239 12.013 1.00 82.25 168 ASN A O 1
ATOM 1354 N N . SER A 1 169 ? -19.107 4.700 10.505 1.00 80.81 169 SER A N 1
ATOM 1355 C CA . SER A 1 169 ? -19.864 5.857 10.990 1.00 80.81 169 SER A CA 1
ATOM 1356 C C . SER A 1 169 ? -21.377 5.637 10.880 1.00 80.81 169 SER A C 1
ATOM 1358 O O . SER A 1 169 ? -22.105 5.879 11.839 1.00 80.81 169 SER A O 1
ATOM 1360 N N . GLU A 1 170 ? -21.851 5.090 9.761 1.00 82.56 170 GLU A N 1
ATOM 1361 C CA . GLU A 1 170 ? -23.266 4.774 9.558 1.00 82.56 170 GLU A CA 1
ATOM 1362 C C . GLU A 1 170 ? -23.760 3.704 10.539 1.00 82.56 170 GLU A C 1
ATOM 1364 O O . GLU A 1 170 ? -24.811 3.873 11.157 1.00 82.56 170 GLU A O 1
ATOM 1369 N N . LYS A 1 171 ? -22.975 2.640 10.757 1.00 78.81 171 LYS A N 1
ATOM 1370 C CA . LYS A 1 171 ? -23.289 1.618 11.769 1.00 78.81 171 LYS A CA 1
ATOM 1371 C C . LYS A 1 171 ? -23.393 2.215 13.169 1.00 78.81 171 LYS A C 1
ATOM 1373 O O . LYS A 1 171 ? -24.336 1.897 13.886 1.00 78.81 171 LYS A O 1
ATOM 1378 N N . LEU A 1 172 ? -22.450 3.075 13.551 1.00 79.19 172 LEU A N 1
ATOM 1379 C CA . LEU A 1 172 ? -22.465 3.742 14.854 1.00 79.19 172 LEU A CA 1
ATOM 1380 C C . LEU A 1 172 ? -23.676 4.668 14.999 1.00 79.19 172 LEU A C 1
ATOM 1382 O O . LEU A 1 172 ? -24.317 4.651 16.045 1.00 79.19 172 LEU A O 1
ATOM 1386 N N . ARG A 1 173 ? -24.044 5.408 13.944 1.00 78.56 173 ARG A N 1
ATOM 1387 C CA . ARG A 1 173 ? -25.246 6.256 13.928 1.00 78.56 173 ARG A CA 1
ATOM 1388 C C . ARG A 1 173 ? -26.516 5.444 14.175 1.00 78.56 173 ARG A C 1
ATOM 1390 O O . ARG A 1 173 ? -27.305 5.808 15.040 1.00 78.56 173 ARG A O 1
ATOM 1397 N N . VAL A 1 174 ? -26.684 4.331 13.458 1.00 76.88 174 VAL A N 1
ATOM 1398 C CA . VAL A 1 174 ? -27.842 3.435 13.621 1.00 76.88 174 VAL A CA 1
ATOM 1399 C C . VAL A 1 174 ? -27.883 2.849 15.032 1.00 76.88 174 VAL A C 1
ATOM 1401 O O . VAL A 1 174 ? -28.937 2.840 15.662 1.00 76.88 174 VAL A O 1
ATOM 1404 N N . ILE A 1 175 ? -26.738 2.401 15.561 1.00 76.56 175 ILE A N 1
ATOM 1405 C CA . ILE A 1 175 ? -26.645 1.920 16.945 1.00 76.56 175 ILE A CA 1
ATOM 1406 C C . ILE A 1 175 ? -27.047 3.030 17.922 1.00 76.56 175 ILE A C 1
ATOM 1408 O O . ILE A 1 175 ? -27.811 2.759 18.841 1.00 76.56 175 ILE A O 1
ATOM 1412 N N . GLY A 1 176 ? -26.595 4.269 17.727 1.00 72.38 176 GLY A N 1
ATOM 1413 C CA . GLY A 1 176 ? -26.970 5.399 18.578 1.00 72.38 176 GLY A CA 1
ATOM 1414 C C . GLY A 1 176 ? -28.466 5.711 18.566 1.00 72.38 176 GLY A C 1
ATOM 1415 O O . GLY A 1 176 ? -29.070 5.817 19.635 1.00 72.38 176 GLY A O 1
ATOM 1416 N N . GLU A 1 177 ? -29.076 5.788 17.380 1.00 72.81 177 GLU A N 1
ATOM 1417 C CA . GLU A 1 177 ? -30.522 6.010 17.224 1.00 72.81 177 GLU A CA 1
ATOM 1418 C C . GLU A 1 177 ? -31.333 4.903 17.916 1.00 72.81 177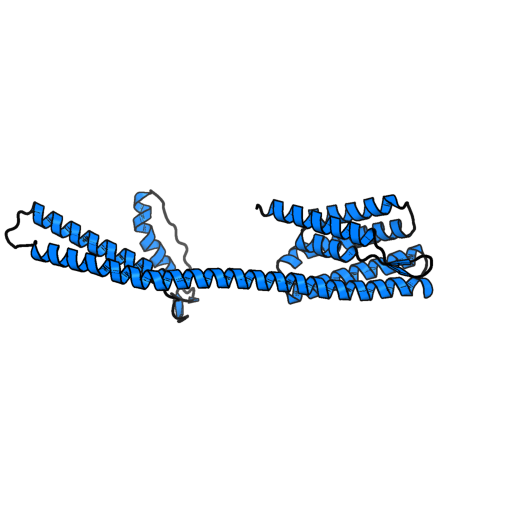 GLU A C 1
ATOM 1420 O O . GLU A 1 177 ? -32.211 5.190 18.733 1.00 72.81 177 GLU A O 1
ATOM 1425 N N . LEU A 1 178 ? -30.986 3.636 17.665 1.00 73.19 178 LEU A N 1
ATOM 1426 C CA . LEU A 1 178 ? -31.656 2.492 18.285 1.00 73.19 178 LEU A CA 1
ATOM 1427 C C . LEU A 1 178 ? -31.455 2.468 19.802 1.00 73.19 178 LEU A C 1
ATOM 1429 O O . LEU A 1 178 ? -32.403 2.225 20.543 1.00 73.19 178 LEU A O 1
ATOM 1433 N N . THR A 1 179 ? -30.246 2.759 20.283 1.00 74.94 179 THR A N 1
ATOM 1434 C CA . THR A 1 179 ? -29.934 2.729 21.717 1.00 74.94 179 THR A CA 1
ATOM 1435 C C . THR A 1 179 ? -30.759 3.757 22.490 1.00 74.94 179 THR A C 1
ATOM 1437 O O . THR A 1 179 ? -31.240 3.447 23.576 1.00 74.94 179 THR A O 1
ATOM 1440 N N . SER A 1 180 ? -30.994 4.948 21.925 1.00 74.81 180 SER A N 1
ATOM 1441 C CA . SER A 1 180 ? -31.877 5.957 22.528 1.00 74.81 180 SER A CA 1
ATOM 1442 C C . SER A 1 180 ? -33.310 5.445 22.691 1.00 74.81 180 SER A C 1
ATOM 1444 O O . SER A 1 180 ? -33.897 5.606 23.761 1.00 74.81 180 SER A O 1
ATOM 1446 N N . VAL A 1 181 ? -33.867 4.807 21.657 1.00 75.81 181 VAL A N 1
ATOM 1447 C CA . VAL A 1 181 ? -35.224 4.233 21.696 1.00 75.81 181 VAL A CA 1
ATOM 1448 C C . VAL A 1 181 ? -35.297 3.092 22.711 1.00 75.81 181 VAL A C 1
ATOM 1450 O O . VAL A 1 181 ? -36.113 3.143 23.630 1.00 75.81 181 VAL A O 1
ATOM 1453 N N . PHE A 1 182 ? -34.385 2.119 22.625 1.00 77.56 182 PHE A N 1
ATOM 1454 C CA . PHE A 1 182 ? -34.339 0.983 23.548 1.00 77.56 182 PHE A CA 1
ATOM 1455 C C . PHE A 1 182 ? -34.136 1.411 25.002 1.00 77.56 182 PHE A C 1
ATOM 1457 O O . PHE A 1 182 ? -34.769 0.862 25.898 1.00 77.56 182 PHE A O 1
ATOM 1464 N N . ALA A 1 183 ? -33.291 2.408 25.270 1.00 82.38 183 ALA A N 1
ATOM 1465 C CA . ALA A 1 183 ? -33.095 2.886 26.631 1.00 82.38 183 ALA A CA 1
ATOM 1466 C C . ALA A 1 183 ? -34.364 3.520 27.210 1.00 82.38 183 ALA A C 1
ATOM 1468 O O . ALA A 1 183 ? -34.672 3.298 28.382 1.00 82.38 183 ALA A O 1
ATOM 1469 N N . HIS A 1 184 ? -35.116 4.275 26.405 1.00 78.38 184 HIS A N 1
ATOM 1470 C CA . HIS A 1 184 ? -36.425 4.776 26.818 1.00 78.38 184 HIS A CA 1
ATOM 1471 C C . HIS A 1 184 ? -37.409 3.628 27.081 1.00 78.38 184 HIS A C 1
ATOM 1473 O O . HIS A 1 184 ? -38.081 3.628 28.113 1.00 78.38 184 HIS A O 1
ATOM 1479 N N . GLU A 1 185 ? -37.442 2.618 26.213 1.00 81.31 185 GLU A N 1
ATOM 1480 C CA . GLU A 1 185 ? -38.331 1.463 26.366 1.00 81.31 185 GLU A CA 1
ATOM 1481 C C . GLU A 1 185 ? -37.980 0.561 27.553 1.00 81.31 185 GLU A C 1
ATOM 1483 O O . GLU A 1 185 ? -38.896 0.028 28.165 1.00 81.31 185 GLU A O 1
ATOM 1488 N N . ILE A 1 186 ? -36.702 0.421 27.930 1.00 85.56 186 ILE A N 1
ATOM 1489 C CA . ILE A 1 186 ? -36.271 -0.355 29.110 1.00 85.56 186 ILE A CA 1
ATOM 1490 C C . ILE A 1 186 ? -36.449 0.450 30.404 1.00 85.56 186 ILE A C 1
ATOM 1492 O O . ILE A 1 186 ? -36.810 -0.103 31.447 1.00 85.56 186 ILE A O 1
ATOM 1496 N N . ARG A 1 187 ? -36.244 1.774 30.367 1.00 83.50 187 ARG A N 1
ATOM 1497 C CA . ARG A 1 187 ? -36.445 2.634 31.543 1.00 83.50 187 ARG A CA 1
ATOM 1498 C C . ARG A 1 187 ? -37.897 2.592 32.028 1.00 83.50 187 ARG A C 1
ATOM 1500 O O . ARG A 1 187 ? -38.123 2.622 33.234 1.00 83.50 187 ARG A O 1
ATOM 1507 N N . ASN A 1 188 ? -38.862 2.453 31.122 1.00 83.88 188 ASN A N 1
ATOM 1508 C CA . ASN A 1 188 ? -40.288 2.382 31.452 1.00 83.88 188 ASN A CA 1
ATOM 1509 C C . ASN A 1 188 ? -40.662 1.203 32.387 1.00 83.88 188 ASN A C 1
ATOM 1511 O O . ASN A 1 188 ? -41.151 1.464 33.490 1.00 83.88 188 ASN A O 1
ATOM 1515 N N . PRO A 1 189 ? -40.420 -0.077 32.038 1.00 89.00 189 PRO A N 1
ATOM 1516 C CA . PRO A 1 189 ? -40.704 -1.207 32.917 1.00 89.00 189 PRO A CA 1
ATOM 1517 C C . PRO A 1 189 ? -39.845 -1.187 34.184 1.00 89.00 189 PRO A C 1
ATOM 1519 O O . PRO A 1 189 ? -40.332 -1.591 35.239 1.00 89.00 189 PRO A O 1
ATOM 1522 N N . MET A 1 190 ? -38.609 -0.674 34.136 1.00 90.56 190 MET A N 1
ATOM 1523 C CA . MET A 1 190 ? -37.791 -0.520 35.345 1.00 90.56 190 MET A CA 1
ATOM 1524 C C . MET A 1 190 ? -38.392 0.486 36.328 1.00 90.56 190 MET A C 1
ATOM 1526 O O . MET A 1 190 ? -38.440 0.206 37.523 1.00 90.56 190 MET A O 1
ATOM 1530 N N . GLN A 1 191 ? -38.887 1.630 35.843 1.00 88.88 191 GLN A N 1
ATOM 1531 C CA . GLN A 1 191 ? -39.553 2.618 36.694 1.00 88.88 191 GLN A CA 1
ATOM 1532 C C . GLN A 1 191 ? -40.863 2.077 37.271 1.00 88.88 191 GLN A C 1
ATOM 1534 O O . GLN A 1 191 ? -41.121 2.253 38.460 1.00 88.88 191 GLN A O 1
ATOM 1539 N N . ALA A 1 192 ? -41.650 1.350 36.473 1.00 94.06 192 ALA A N 1
ATOM 1540 C CA . ALA A 1 192 ? -42.844 0.669 36.969 1.00 94.06 192 ALA A CA 1
ATOM 1541 C C . ALA A 1 192 ? -42.499 -0.361 38.062 1.00 94.06 192 ALA A C 1
ATOM 1543 O O . ALA A 1 192 ? -43.097 -0.353 39.137 1.00 94.06 192 ALA A O 1
ATOM 1544 N N . THR A 1 193 ? -41.482 -1.200 37.831 1.00 93.62 193 THR A N 1
ATOM 1545 C CA . THR A 1 193 ? -41.014 -2.213 38.797 1.00 93.62 193 THR A CA 1
ATOM 1546 C C . THR A 1 193 ? -40.507 -1.568 40.087 1.00 93.62 193 THR A C 1
ATOM 1548 O O . THR A 1 193 ? -40.878 -1.999 41.178 1.00 93.62 193 THR A O 1
ATOM 1551 N N . ARG A 1 194 ? -39.718 -0.491 39.981 1.00 94.25 194 ARG A N 1
ATOM 1552 C CA . ARG A 1 194 ? -39.280 0.320 41.125 1.00 94.25 194 ARG A CA 1
ATOM 1553 C C . ARG A 1 194 ? -40.473 0.868 41.908 1.00 94.25 194 ARG A C 1
ATOM 1555 O O . ARG A 1 194 ? -40.480 0.751 43.130 1.00 94.25 194 ARG A O 1
ATOM 1562 N N . GLY A 1 195 ? -41.474 1.418 41.222 1.00 92.81 195 GLY A N 1
ATOM 1563 C CA . GLY A 1 195 ? -42.698 1.921 41.847 1.00 92.81 195 GLY A CA 1
ATOM 1564 C C . GLY A 1 195 ? -43.431 0.837 42.639 1.00 92.81 195 GLY A C 1
ATOM 1565 O O . GLY A 1 195 ? -43.767 1.048 43.802 1.00 92.81 195 GLY A O 1
ATOM 1566 N N . PHE A 1 196 ? -43.598 -0.359 42.066 1.00 94.19 196 PHE A N 1
ATOM 1567 C CA . PHE A 1 196 ? -44.201 -1.489 42.779 1.00 94.19 196 PHE A CA 1
ATOM 1568 C C . PHE A 1 196 ? -43.376 -1.941 43.991 1.00 94.19 196 PHE A C 1
ATOM 1570 O O . PHE A 1 196 ? -43.943 -2.172 45.056 1.00 94.19 196 PHE A O 1
ATOM 1577 N N . LEU A 1 197 ? -42.047 -2.024 43.874 1.00 93.44 197 LEU A N 1
ATOM 1578 C CA . LEU A 1 197 ? -41.168 -2.372 44.997 1.00 93.44 197 LEU A CA 1
ATOM 1579 C C . LEU A 1 197 ? -41.248 -1.350 46.138 1.00 93.44 197 LEU A C 1
ATOM 1581 O O . LEU A 1 197 ? -41.234 -1.735 47.305 1.00 93.44 197 LEU A O 1
ATOM 1585 N N . GLN A 1 198 ? -41.366 -0.062 45.810 1.00 90.75 198 GLN A N 1
ATOM 1586 C CA . GLN A 1 198 ? -41.553 1.002 46.796 1.00 90.75 198 GLN A CA 1
ATOM 1587 C C . GLN A 1 198 ? -42.916 0.907 47.490 1.00 90.75 198 GLN A C 1
ATOM 1589 O O . GLN A 1 198 ? -42.971 1.039 48.709 1.00 90.75 198 GLN A O 1
ATOM 1594 N N . LEU A 1 199 ? -43.991 0.618 46.748 1.00 91.00 199 LEU A N 1
ATOM 1595 C CA . LEU A 1 199 ? -45.325 0.394 47.322 1.00 91.00 199 LEU A CA 1
ATOM 1596 C C . LEU A 1 199 ? -45.360 -0.823 48.259 1.00 91.00 199 LEU A C 1
ATOM 1598 O O . LEU A 1 199 ? -46.020 -0.782 49.289 1.00 91.00 199 LEU A O 1
ATOM 1602 N N . LEU A 1 200 ? -44.622 -1.887 47.931 1.00 89.69 200 LEU A N 1
ATOM 1603 C CA . LEU A 1 200 ? -44.518 -3.094 48.760 1.00 89.69 200 LEU A CA 1
ATOM 1604 C C . LEU A 1 200 ? -43.661 -2.900 50.027 1.00 89.69 200 LEU A C 1
ATOM 1606 O O . LEU A 1 200 ? -43.662 -3.766 50.905 1.00 89.69 200 LEU A O 1
ATOM 1610 N N . ASN A 1 201 ? -42.916 -1.796 50.139 1.00 89.81 201 ASN A N 1
ATOM 1611 C CA . ASN A 1 201 ? -41.992 -1.540 51.244 1.00 89.81 201 ASN A CA 1
ATOM 1612 C C . ASN A 1 201 ? -42.684 -0.906 52.464 1.00 89.81 201 ASN A C 1
ATOM 1614 O O . ASN A 1 201 ? -42.376 0.216 52.868 1.00 89.81 201 ASN A O 1
ATOM 1618 N N . GLU A 1 202 ? -43.629 -1.625 53.065 1.00 87.81 202 GLU A N 1
ATOM 1619 C CA . GLU A 1 202 ? -44.378 -1.123 54.219 1.00 87.81 202 GLU A CA 1
ATOM 1620 C C . GLU A 1 202 ? -43.547 -1.104 55.528 1.00 87.81 202 GLU A C 1
ATOM 1622 O O . GLU A 1 202 ? -42.643 -1.930 55.727 1.00 87.81 202 GLU A O 1
ATOM 1627 N N . PRO A 1 203 ? -43.870 -0.218 56.498 1.00 82.12 203 PRO A N 1
ATOM 1628 C CA . PRO A 1 203 ? -43.116 -0.078 57.749 1.00 82.12 203 PRO A CA 1
ATOM 1629 C C . PRO A 1 203 ? -43.027 -1.369 58.572 1.00 82.12 203 PRO A C 1
ATOM 1631 O O . PRO A 1 203 ? -41.982 -1.636 59.171 1.00 82.12 203 PRO A O 1
ATOM 1634 N N . ASN A 1 204 ? -44.076 -2.196 58.539 1.00 87.88 204 ASN A N 1
ATOM 1635 C CA . ASN A 1 204 ? -44.229 -3.393 59.374 1.00 87.88 204 ASN A CA 1
ATOM 1636 C C . ASN A 1 204 ? -43.771 -4.698 58.692 1.00 87.88 204 ASN A C 1
ATOM 1638 O O . ASN A 1 204 ? -44.029 -5.787 59.204 1.00 87.88 204 ASN A O 1
ATOM 1642 N N . LEU A 1 205 ? -43.088 -4.622 57.543 1.00 89.19 205 LEU A N 1
ATOM 1643 C CA . LEU A 1 205 ? -42.610 -5.815 56.841 1.00 89.19 205 LEU A CA 1
ATOM 1644 C C . LEU A 1 205 ? -41.545 -6.585 57.658 1.00 89.19 205 LEU A C 1
ATOM 1646 O O . LEU A 1 205 ? -40.635 -5.963 58.220 1.00 89.19 205 LEU A O 1
ATOM 1650 N N . PRO A 1 206 ? -41.562 -7.935 57.643 1.00 91.56 206 PRO A N 1
ATOM 1651 C CA . PRO A 1 206 ? -40.481 -8.750 58.190 1.00 91.56 206 PRO A CA 1
ATOM 1652 C C . PRO A 1 206 ? -39.120 -8.361 57.601 1.00 91.56 206 PRO A C 1
ATOM 1654 O O . PRO A 1 206 ? -38.999 -8.163 56.390 1.00 91.56 206 PRO A O 1
ATOM 1657 N N . LYS A 1 207 ? -38.077 -8.332 58.441 1.00 89.12 207 LYS A N 1
ATOM 1658 C CA . LYS A 1 207 ? -36.723 -7.858 58.088 1.00 89.12 207 LYS A CA 1
ATOM 1659 C C . LYS A 1 207 ? -36.181 -8.469 56.784 1.00 89.12 207 LYS A C 1
ATOM 1661 O O . LYS A 1 207 ? -35.683 -7.750 55.928 1.00 89.12 207 LYS A O 1
ATOM 1666 N N . LYS A 1 208 ? -36.391 -9.775 56.594 1.00 88.69 208 LYS A N 1
ATOM 1667 C CA . LYS A 1 208 ? -35.971 -10.530 55.401 1.00 88.69 208 LYS A CA 1
ATOM 1668 C C . LYS A 1 208 ? -36.667 -10.080 54.106 1.00 88.69 208 LYS A C 1
ATOM 1670 O O . LYS A 1 208 ? -36.059 -10.100 53.046 1.00 88.69 208 LYS A O 1
ATOM 1675 N N . LYS A 1 209 ? -37.935 -9.647 54.171 1.00 90.31 209 LYS A N 1
ATOM 1676 C CA . LYS A 1 209 ? -38.651 -9.106 53.001 1.00 90.31 209 LYS A CA 1
ATOM 1677 C C . LYS A 1 209 ? -38.166 -7.696 52.647 1.00 90.31 209 LYS A C 1
ATOM 1679 O O . LYS A 1 209 ? -38.014 -7.412 51.465 1.00 90.31 209 LYS A O 1
ATOM 1684 N N . LYS A 1 210 ? -37.872 -6.848 53.646 1.00 90.88 210 LYS A N 1
ATOM 1685 C CA . LYS A 1 210 ? -37.256 -5.524 53.410 1.00 90.88 210 LYS A CA 1
ATOM 1686 C C . LYS A 1 210 ? -35.900 -5.646 52.717 1.00 90.88 210 LYS A C 1
ATOM 1688 O O . LYS A 1 210 ? -35.635 -4.910 51.777 1.00 90.88 210 LYS A O 1
ATOM 1693 N N . GLU A 1 211 ? -35.085 -6.609 53.140 1.00 91.81 211 GLU A N 1
ATOM 1694 C CA . GLU A 1 211 ? -33.785 -6.896 52.525 1.00 91.81 211 GLU A CA 1
ATOM 1695 C C . GLU A 1 211 ? -33.916 -7.275 51.039 1.00 91.81 211 GLU A C 1
ATOM 1697 O O . GLU A 1 211 ? -33.217 -6.715 50.201 1.00 91.81 211 GLU A O 1
ATOM 1702 N N . TYR A 1 212 ? -34.875 -8.137 50.676 1.00 92.25 212 TYR A N 1
ATOM 1703 C CA . TYR A 1 212 ? -35.124 -8.479 49.267 1.00 92.25 212 TYR A CA 1
ATOM 1704 C C . TYR A 1 212 ? -35.584 -7.292 48.418 1.00 92.25 212 TYR A C 1
ATOM 1706 O O . TYR A 1 212 ? -35.148 -7.155 47.273 1.00 92.25 212 TYR A O 1
ATOM 1714 N N . ILE A 1 213 ? -36.445 -6.429 48.965 1.00 93.94 213 ILE A N 1
ATOM 1715 C CA . ILE A 1 213 ? -36.872 -5.202 48.281 1.00 93.94 213 ILE A CA 1
ATOM 1716 C C . ILE A 1 213 ? -35.665 -4.291 48.045 1.00 93.94 213 ILE A C 1
ATOM 1718 O O . ILE A 1 213 ? -35.494 -3.783 46.939 1.00 93.94 213 ILE A O 1
ATOM 1722 N N . GLN A 1 214 ? -34.812 -4.118 49.055 1.00 92.69 214 GLN A N 1
ATOM 1723 C CA . GLN A 1 214 ? -33.637 -3.262 48.959 1.00 92.69 214 GLN A CA 1
ATOM 1724 C C . GLN A 1 214 ? -32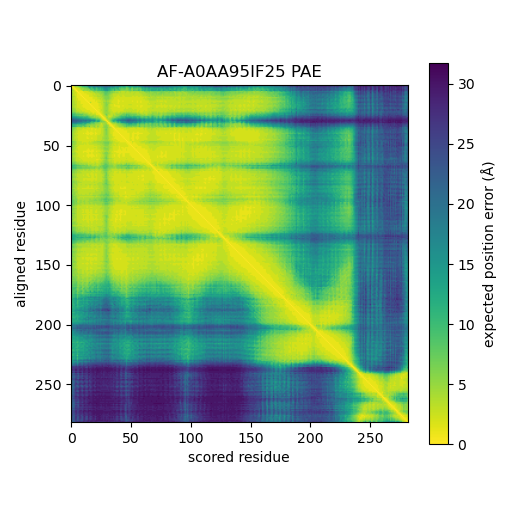.632 -3.767 47.914 1.00 92.69 214 GLN A C 1
ATOM 1726 O O . GLN A 1 214 ? -32.251 -2.998 47.036 1.00 92.69 214 GLN A O 1
ATOM 1731 N N . ILE A 1 215 ? -32.300 -5.062 47.920 1.00 93.12 215 ILE A N 1
ATOM 1732 C CA . ILE A 1 215 ? -31.425 -5.673 46.902 1.00 93.12 215 ILE A CA 1
ATOM 1733 C C . ILE A 1 215 ? -32.012 -5.492 45.492 1.00 93.12 215 ILE A C 1
ATOM 1735 O O . ILE A 1 215 ? -31.298 -5.161 44.549 1.00 93.12 215 ILE A O 1
ATOM 1739 N N . SER A 1 216 ? -33.328 -5.668 45.334 1.00 93.81 216 SER A N 1
ATOM 1740 C CA . SER A 1 216 ? -33.991 -5.506 44.031 1.00 93.81 216 SER A CA 1
ATOM 1741 C C . SER A 1 216 ? -33.933 -4.061 43.521 1.00 93.81 216 SER A C 1
ATOM 1743 O O . SER A 1 216 ? -33.798 -3.832 42.320 1.00 93.81 216 SER A O 1
ATOM 1745 N N . LEU A 1 217 ? -34.027 -3.078 44.423 1.00 93.44 217 LEU A N 1
ATOM 1746 C CA . LEU A 1 217 ? -33.868 -1.662 44.086 1.00 93.44 217 LEU A CA 1
ATOM 1747 C C . LEU A 1 217 ? -32.423 -1.331 43.689 1.00 93.44 217 LEU A C 1
ATOM 1749 O O . LEU A 1 217 ? -32.229 -0.612 42.710 1.00 93.44 217 LEU A O 1
ATOM 1753 N N . GLU A 1 218 ? -31.432 -1.883 44.392 1.00 92.12 218 GLU A N 1
ATOM 1754 C CA . GLU A 1 218 ? -30.007 -1.717 44.070 1.00 92.12 218 GLU A CA 1
ATOM 1755 C C . GLU A 1 218 ? -29.659 -2.306 42.689 1.00 92.12 218 GLU A C 1
ATOM 1757 O O . GLU A 1 218 ? -28.964 -1.668 41.896 1.00 92.12 218 GLU A O 1
ATOM 1762 N N . GLU A 1 219 ? -30.204 -3.475 42.337 1.00 92.62 219 GLU A N 1
ATOM 1763 C CA . GLU A 1 219 ? -30.010 -4.066 41.005 1.00 92.62 219 GLU A CA 1
ATOM 1764 C C . GLU A 1 2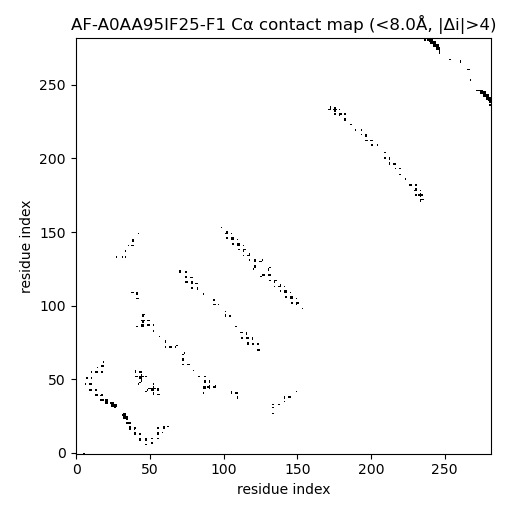19 ? -30.722 -3.275 39.891 1.00 92.62 219 GLU A C 1
ATOM 1766 O O . GLU A 1 219 ? -30.193 -3.149 38.784 1.00 92.62 219 GLU A O 1
ATOM 1771 N N . LEU A 1 220 ? -31.876 -2.655 40.174 1.00 93.19 220 LEU A N 1
ATOM 1772 C CA . LEU A 1 220 ? -32.520 -1.720 39.240 1.00 93.19 220 LEU A CA 1
ATOM 1773 C C . LEU A 1 220 ? -31.681 -0.454 39.010 1.00 93.19 220 LEU A C 1
ATOM 1775 O O . LEU A 1 220 ? -31.628 0.054 37.887 1.00 93.19 220 LEU A O 1
ATOM 1779 N N . ASP A 1 221 ? -31.014 0.068 40.041 1.00 89.62 221 ASP A N 1
ATOM 1780 C CA . ASP A 1 221 ? -30.084 1.195 39.893 1.00 89.62 221 ASP A CA 1
ATOM 1781 C C . ASP A 1 221 ? -28.857 0.813 39.071 1.00 89.62 221 ASP A C 1
ATOM 1783 O O . ASP A 1 221 ? -28.448 1.548 38.168 1.00 89.62 221 ASP A O 1
ATOM 1787 N N . ARG A 1 222 ? -28.315 -0.380 39.314 1.00 88.19 222 ARG A N 1
ATOM 1788 C CA . ARG A 1 222 ? -27.202 -0.922 38.538 1.00 88.19 222 ARG A CA 1
ATOM 1789 C C . ARG A 1 222 ? -27.562 -1.100 37.063 1.00 88.19 222 ARG A C 1
ATOM 1791 O O . ARG A 1 222 ? -26.786 -0.704 36.195 1.00 88.19 222 ARG A O 1
ATOM 1798 N N . ALA A 1 223 ? -28.743 -1.641 36.763 1.00 88.12 223 ALA A N 1
ATOM 1799 C CA . ALA A 1 223 ? -29.230 -1.774 35.392 1.00 88.12 223 ALA A CA 1
ATOM 1800 C C . ALA A 1 223 ? -29.394 -0.405 34.704 1.00 88.12 223 ALA A C 1
ATOM 1802 O O . ALA A 1 223 ? -28.989 -0.241 33.553 1.00 88.12 223 ALA A O 1
ATOM 1803 N N . ASN A 1 224 ? -29.909 0.605 35.418 1.00 86.25 224 ASN A N 1
ATOM 1804 C CA . ASN A 1 224 ? -29.982 1.979 34.913 1.00 86.25 224 ASN A CA 1
ATOM 1805 C C . ASN A 1 224 ? -28.598 2.563 34.591 1.00 86.25 224 ASN A C 1
ATOM 1807 O O . ASN A 1 224 ? -28.447 3.211 33.555 1.00 86.25 224 ASN A O 1
ATOM 1811 N N . ALA A 1 225 ? -27.597 2.332 35.445 1.00 84.88 225 ALA A N 1
ATOM 1812 C CA . ALA A 1 225 ? -26.228 2.782 35.198 1.00 84.88 225 ALA A CA 1
ATOM 1813 C C . ALA A 1 225 ? -25.649 2.148 33.923 1.00 84.88 225 ALA A C 1
ATOM 1815 O O . ALA A 1 225 ? -25.184 2.869 33.045 1.00 84.88 225 ALA A O 1
ATOM 1816 N N . ILE A 1 226 ? -25.796 0.829 33.757 1.00 83.19 226 ILE A N 1
ATOM 1817 C CA . ILE A 1 226 ? -25.337 0.107 32.558 1.00 83.19 226 ILE A CA 1
ATOM 1818 C C . ILE A 1 226 ? -25.998 0.654 31.284 1.00 83.19 226 ILE A C 1
ATOM 1820 O O . ILE A 1 226 ? -25.333 0.831 30.267 1.00 83.19 226 ILE A O 1
ATOM 1824 N N . ILE A 1 227 ? -27.301 0.949 31.322 1.00 82.50 227 ILE A N 1
ATOM 1825 C CA . ILE A 1 227 ? -28.023 1.510 30.169 1.00 82.50 227 ILE A CA 1
ATOM 1826 C C . ILE A 1 227 ? -27.526 2.921 29.837 1.00 82.50 227 ILE A C 1
ATOM 1828 O O . ILE A 1 227 ? -27.387 3.259 28.662 1.00 82.50 227 ILE A O 1
ATOM 1832 N N . ASN A 1 228 ? -27.238 3.744 30.847 1.00 80.19 228 ASN A N 1
ATOM 1833 C CA . ASN A 1 228 ? -26.688 5.083 30.641 1.00 80.19 228 ASN A CA 1
ATOM 1834 C C . ASN A 1 228 ? -25.263 5.036 30.064 1.00 80.19 228 ASN A C 1
ATOM 1836 O O . ASN A 1 228 ? -24.958 5.803 29.150 1.00 80.19 228 ASN A O 1
ATOM 1840 N N . ASP A 1 229 ? -24.430 4.100 30.523 1.00 76.19 229 ASP A N 1
ATOM 1841 C CA . ASP A 1 229 ? -23.103 3.864 29.952 1.00 76.19 229 ASP A CA 1
ATOM 1842 C C . ASP A 1 229 ? -23.222 3.383 28.500 1.00 76.19 229 ASP A C 1
ATOM 1844 O O . ASP A 1 229 ? -22.533 3.888 27.617 1.00 76.19 229 ASP A O 1
ATOM 1848 N N . PHE A 1 230 ? -24.160 2.479 28.204 1.00 73.62 230 PHE A N 1
ATOM 1849 C CA . PHE A 1 230 ? -24.408 1.991 26.846 1.00 73.62 230 PHE A CA 1
ATOM 1850 C C . PHE A 1 230 ? -24.903 3.104 25.898 1.00 73.62 230 PHE A C 1
ATOM 1852 O O . PHE A 1 230 ? -24.460 3.190 24.753 1.00 73.62 230 PHE A O 1
ATOM 1859 N N . LEU A 1 231 ? -25.742 4.023 26.388 1.00 70.94 231 LEU A N 1
ATOM 1860 C CA . LEU A 1 231 ? -26.177 5.224 25.661 1.00 70.94 231 LEU A CA 1
ATOM 1861 C C . LEU A 1 231 ? -25.031 6.186 25.321 1.00 70.94 231 LEU A C 1
ATOM 1863 O O . LEU A 1 231 ? -25.127 6.918 24.333 1.00 70.94 231 LEU A O 1
ATOM 1867 N N . SER A 1 232 ? -23.961 6.203 26.119 1.00 67.00 232 SER A N 1
ATOM 1868 C CA . SER A 1 232 ? -22.803 7.067 25.869 1.00 67.00 232 SER A CA 1
ATOM 1869 C C . SER A 1 232 ? -21.994 6.634 24.637 1.00 67.00 232 SER A C 1
ATOM 1871 O O . SER A 1 232 ? -21.440 7.486 23.950 1.00 67.00 232 SER A O 1
ATOM 1873 N N . PHE A 1 233 ? -22.021 5.345 24.271 1.00 62.72 233 PHE A N 1
ATOM 1874 C CA . PHE A 1 233 ? -21.343 4.820 23.075 1.00 62.72 233 PHE A CA 1
ATOM 1875 C C . PHE A 1 233 ? -21.992 5.245 21.750 1.00 62.72 233 PHE A C 1
ATOM 1877 O O . PHE A 1 233 ? -21.336 5.226 20.710 1.00 62.72 233 PHE A O 1
ATOM 1884 N N . GLY A 1 234 ? -23.286 5.580 21.770 1.00 55.59 234 GLY A N 1
ATOM 1885 C CA . GLY A 1 234 ? -24.067 5.901 20.574 1.00 55.59 234 GLY A CA 1
ATOM 1886 C C . GLY A 1 234 ? -24.187 7.392 20.268 1.00 55.59 234 GLY A C 1
ATOM 1887 O O . GLY A 1 234 ? -24.609 7.761 19.171 1.00 55.59 234 GLY A O 1
ATOM 1888 N N . LYS A 1 235 ? -23.835 8.266 21.218 1.00 56.41 235 LYS A N 1
ATOM 1889 C CA . LYS A 1 235 ? -23.845 9.707 20.976 1.00 56.41 235 LYS A CA 1
ATOM 1890 C C . LYS A 1 235 ? -22.557 10.087 20.248 1.00 56.41 235 LYS A C 1
ATOM 1892 O O . LYS A 1 235 ? -21.484 9.843 20.795 1.00 56.41 235 LYS A O 1
ATOM 1897 N N . PRO A 1 236 ? -22.623 10.708 19.054 1.00 48.62 236 PRO A N 1
ATOM 1898 C CA . PRO A 1 236 ? -21.467 11.430 18.552 1.00 48.62 236 PRO A CA 1
ATOM 1899 C C . PRO A 1 236 ? -21.124 12.455 19.628 1.00 48.62 236 PRO A C 1
ATOM 1901 O O . PRO A 1 236 ? -21.965 13.286 19.983 1.00 48.62 236 PRO A O 1
ATOM 1904 N N . SER A 1 237 ? -19.943 12.324 20.225 1.00 50.38 237 SER A N 1
ATOM 1905 C CA . SER A 1 237 ? -19.492 13.283 21.211 1.00 50.38 237 SER A CA 1
ATOM 1906 C C . SER A 1 237 ? -19.505 14.644 20.521 1.00 50.38 237 SER A C 1
ATOM 1908 O O . SER A 1 237 ? -18.900 14.835 19.461 1.00 50.38 237 SER A O 1
ATOM 1910 N N . ILE A 1 238 ? -20.303 15.571 21.055 1.00 50.31 238 ILE A N 1
ATOM 1911 C CA . ILE A 1 238 ? -20.258 16.956 20.601 1.00 50.31 238 ILE A CA 1
ATOM 1912 C C . ILE A 1 238 ? -18.795 17.365 20.746 1.00 50.31 238 ILE A C 1
ATOM 1914 O O . ILE A 1 238 ? -18.135 17.027 21.731 1.00 50.31 238 ILE A O 1
ATOM 1918 N N . ASN A 1 239 ? -18.269 17.925 19.666 1.00 49.91 239 ASN A N 1
ATOM 1919 C CA . ASN A 1 239 ? -16.855 18.071 19.366 1.00 49.91 239 ASN A CA 1
ATOM 1920 C C . ASN A 1 239 ? -16.215 19.184 20.219 1.00 49.91 239 ASN A C 1
ATOM 1922 O O . ASN A 1 239 ? -15.552 20.071 19.688 1.00 49.91 239 ASN A O 1
ATOM 1926 N N . ASP A 1 240 ? -16.427 19.152 21.531 1.00 55.16 240 ASP A N 1
ATOM 1927 C CA . ASP A 1 240 ? -15.816 20.051 22.496 1.00 55.16 240 ASP A CA 1
ATOM 1928 C C . ASP A 1 240 ? -14.443 19.478 22.832 1.00 55.16 240 ASP A C 1
ATOM 1930 O O . ASP A 1 240 ? -14.216 18.856 23.866 1.00 55.16 240 ASP A O 1
ATOM 1934 N N . ASN A 1 241 ? -13.520 19.621 21.877 1.00 64.19 241 ASN A N 1
ATOM 1935 C CA . ASN A 1 241 ? -12.108 19.405 22.146 1.00 64.19 241 ASN A CA 1
ATOM 1936 C C . ASN A 1 241 ? -11.687 20.410 23.215 1.00 64.19 241 ASN A C 1
ATOM 1938 O O . ASN A 1 241 ? -11.407 21.572 22.917 1.00 64.19 241 ASN A O 1
ATOM 1942 N N . GLU A 1 242 ? -11.622 19.952 24.454 1.00 77.69 242 GLU A N 1
ATOM 1943 C CA . GLU A 1 242 ? -11.087 20.724 25.557 1.00 77.69 242 GLU A CA 1
ATOM 1944 C C . GLU A 1 242 ? -9.651 20.301 25.859 1.00 77.69 242 GLU A C 1
ATOM 1946 O O . GLU A 1 242 ? -9.156 19.241 25.457 1.00 77.69 242 GLU A O 1
ATOM 1951 N N . ARG A 1 243 ? -8.930 21.196 26.534 1.00 84.56 243 ARG A N 1
ATOM 1952 C CA . ARG A 1 243 ? -7.565 20.936 26.973 1.00 84.56 243 ARG A CA 1
ATOM 1953 C C . ARG A 1 243 ? -7.628 20.013 28.190 1.00 84.56 243 ARG A C 1
ATOM 1955 O O . ARG A 1 243 ? -7.798 20.480 29.313 1.00 84.56 243 ARG A O 1
ATOM 1962 N N . ILE A 1 244 ? -7.447 18.717 27.970 1.00 87.19 244 ILE A N 1
ATOM 1963 C CA . ILE A 1 244 ? -7.523 17.700 29.022 1.00 87.19 244 ILE A CA 1
ATOM 1964 C C . ILE A 1 244 ? -6.142 17.363 29.585 1.00 87.19 244 ILE A C 1
ATOM 1966 O O . ILE A 1 244 ? -5.157 17.268 28.849 1.00 87.19 244 ILE A O 1
ATOM 1970 N N . ASN A 1 245 ? -6.066 17.164 30.903 1.00 87.69 245 ASN A N 1
ATOM 1971 C CA . ASN A 1 245 ? -4.876 16.633 31.563 1.00 87.69 245 ASN A CA 1
ATOM 1972 C C . ASN A 1 245 ? -4.914 15.103 31.493 1.00 87.69 245 ASN A C 1
ATOM 1974 O O . ASN A 1 245 ? -5.720 14.458 32.167 1.00 87.69 245 ASN A O 1
ATOM 1978 N N . VAL A 1 246 ? -4.030 14.527 30.682 1.00 87.19 246 VAL A N 1
ATOM 1979 C CA . VAL A 1 246 ? -3.966 13.081 30.430 1.00 87.19 246 VAL A CA 1
ATOM 1980 C C . VAL A 1 246 ? -3.699 12.302 31.717 1.00 87.19 246 VAL A C 1
ATOM 1982 O O . VAL A 1 246 ? -4.251 11.219 31.899 1.00 87.19 246 VAL A O 1
ATOM 1985 N N . GLY A 1 247 ? -2.904 12.857 32.635 1.00 88.19 247 GLY A N 1
ATOM 1986 C CA . GLY A 1 247 ? -2.587 12.200 33.901 1.00 88.19 247 GLY A CA 1
ATOM 1987 C C . GLY A 1 247 ? -3.817 11.999 34.785 1.00 88.19 247 GLY A C 1
ATOM 1988 O O . GLY A 1 247 ? -4.014 10.913 35.325 1.00 88.19 247 GLY A O 1
ATOM 1989 N N . ILE A 1 248 ? -4.704 12.999 34.849 1.00 85.44 248 ILE A N 1
ATOM 1990 C CA . ILE A 1 248 ? -5.965 12.909 35.604 1.00 85.44 248 ILE A CA 1
ATOM 1991 C C . ILE A 1 248 ? -6.883 11.832 35.008 1.00 85.44 248 ILE A C 1
ATOM 1993 O O . ILE A 1 248 ? -7.481 11.051 35.750 1.00 85.44 248 ILE A O 1
ATOM 1997 N N . GLN A 1 249 ? -6.977 11.756 33.677 1.00 85.12 249 GLN A N 1
ATOM 1998 C CA . GLN A 1 249 ? -7.823 10.755 33.018 1.00 85.12 249 GLN A CA 1
ATOM 1999 C C . GLN A 1 249 ? -7.270 9.336 33.183 1.00 85.12 249 GLN A C 1
ATOM 2001 O O . GLN A 1 249 ? -8.020 8.418 33.510 1.00 85.12 249 GLN A O 1
ATOM 2006 N N . LEU A 1 250 ? -5.953 9.150 33.050 1.00 85.75 250 LEU A N 1
ATOM 2007 C CA . LEU A 1 250 ? -5.306 7.863 33.320 1.00 85.75 250 LEU A CA 1
ATOM 2008 C C . LEU A 1 250 ? -5.540 7.408 34.761 1.00 85.75 250 LEU A C 1
ATOM 2010 O O . LEU A 1 250 ? -5.865 6.244 34.982 1.00 85.75 250 LEU A O 1
ATOM 2014 N N . GLN A 1 251 ? -5.457 8.321 35.731 1.00 84.44 251 GLN A N 1
ATOM 2015 C CA . GLN A 1 251 ? -5.734 7.994 37.127 1.00 84.44 251 GLN A CA 1
ATOM 2016 C C . GLN A 1 251 ? -7.190 7.554 37.341 1.00 84.44 251 GLN A C 1
ATOM 2018 O O . GLN A 1 251 ? -7.439 6.592 38.066 1.00 84.44 251 GLN A O 1
ATOM 2023 N N . ARG A 1 252 ? -8.161 8.202 36.678 1.00 80.06 252 ARG A N 1
ATOM 2024 C CA . ARG A 1 252 ? -9.571 7.770 36.705 1.00 80.06 252 ARG A CA 1
ATOM 2025 C C . ARG A 1 252 ? -9.739 6.352 36.170 1.00 80.06 252 ARG A C 1
ATOM 2027 O O . ARG A 1 252 ? -10.399 5.541 36.813 1.00 80.06 252 ARG A O 1
ATOM 2034 N N . VAL A 1 253 ? -9.113 6.038 35.035 1.00 82.00 253 VAL A N 1
ATOM 2035 C CA . VAL A 1 253 ? -9.154 4.693 34.441 1.00 82.00 253 VAL A CA 1
ATOM 2036 C C . VAL A 1 253 ? -8.538 3.662 35.385 1.00 82.00 253 VAL A C 1
ATOM 2038 O O . VAL A 1 253 ? -9.142 2.620 35.628 1.00 82.00 253 VAL A O 1
ATOM 2041 N N . VAL A 1 254 ? -7.377 3.962 35.970 1.00 82.88 254 VAL A N 1
ATOM 2042 C CA . VAL A 1 254 ? -6.716 3.081 36.944 1.00 82.88 254 VAL A CA 1
ATOM 2043 C C . VAL A 1 254 ? -7.646 2.796 38.119 1.00 82.88 254 VAL A C 1
ATOM 2045 O O . VAL A 1 254 ? -7.855 1.630 38.437 1.00 82.88 254 VAL A O 1
ATOM 2048 N N . ASN A 1 255 ? -8.288 3.821 38.683 1.00 77.62 255 ASN A N 1
ATOM 2049 C CA . ASN A 1 255 ? -9.216 3.664 39.804 1.00 77.62 255 ASN A CA 1
ATOM 2050 C C . ASN A 1 255 ? -10.439 2.797 39.446 1.00 77.62 255 ASN A C 1
ATOM 2052 O O . ASN A 1 255 ? -10.857 1.966 40.251 1.00 77.62 255 ASN A O 1
ATOM 2056 N N . ILE A 1 256 ? -10.999 2.948 38.238 1.00 74.94 256 ILE A N 1
ATOM 2057 C CA . ILE A 1 256 ? -12.128 2.126 37.764 1.00 74.94 256 ILE A CA 1
ATOM 2058 C C . ILE A 1 256 ? -11.712 0.654 37.681 1.00 74.94 256 ILE A C 1
ATOM 2060 O O . ILE A 1 256 ? -12.390 -0.224 38.219 1.00 74.94 256 ILE A O 1
ATOM 2064 N N . ILE A 1 257 ? -10.575 0.372 37.039 1.00 77.88 257 ILE A N 1
ATOM 2065 C CA . ILE A 1 257 ? -10.127 -1.003 36.790 1.00 77.88 257 ILE A CA 1
ATOM 2066 C C . ILE A 1 257 ? -9.570 -1.646 38.076 1.00 77.88 257 ILE A C 1
ATOM 2068 O O . ILE A 1 257 ? -9.639 -2.865 38.232 1.00 77.88 257 ILE A O 1
ATOM 2072 N N . GLN A 1 258 ? -9.099 -0.860 39.048 1.00 74.88 258 GLN A N 1
ATOM 2073 C CA . GLN A 1 258 ? -8.595 -1.357 40.333 1.00 74.88 258 GLN A CA 1
ATOM 2074 C C . GLN A 1 258 ? -9.628 -2.217 41.077 1.00 74.88 258 GLN A C 1
ATOM 2076 O O . GLN A 1 258 ? -9.270 -3.249 41.647 1.00 74.88 258 GLN A O 1
ATOM 2081 N N . SER A 1 259 ? -10.916 -1.867 40.971 1.00 61.91 259 SER A N 1
ATOM 2082 C CA . SER A 1 259 ? -12.025 -2.671 41.507 1.00 61.91 259 SER A CA 1
ATOM 2083 C C . SER A 1 259 ? -12.135 -4.068 40.869 1.00 61.91 259 SER A C 1
ATOM 2085 O O . SER A 1 259 ? -12.472 -5.039 41.542 1.00 61.91 259 SER A O 1
ATOM 2087 N N . TYR A 1 260 ? -11.783 -4.198 39.587 1.00 62.59 260 TYR A N 1
ATOM 2088 C CA . TYR A 1 260 ? -11.830 -5.447 38.822 1.00 62.59 260 TYR A CA 1
ATOM 2089 C C . TYR A 1 260 ? -10.566 -6.308 39.006 1.00 62.59 260 TYR A C 1
ATOM 2091 O O . TYR A 1 260 ? -10.591 -7.531 38.856 1.00 62.59 260 TYR A O 1
ATOM 2099 N N . ILE A 1 261 ? -9.445 -5.665 39.331 1.00 72.94 261 ILE A N 1
ATOM 2100 C CA . ILE A 1 261 ? -8.111 -6.272 39.421 1.00 72.94 261 ILE A CA 1
ATOM 2101 C C . ILE A 1 261 ? -7.856 -6.888 40.793 1.00 72.94 261 ILE A C 1
ATOM 2103 O O . ILE A 1 261 ? -7.204 -7.932 40.863 1.00 72.94 261 ILE A O 1
ATOM 2107 N N . LEU A 1 262 ? -8.436 -6.323 41.859 1.00 63.97 262 LEU A N 1
ATOM 2108 C CA . LEU A 1 262 ? -8.373 -6.910 43.202 1.00 63.97 262 LEU A CA 1
ATOM 2109 C C . LEU A 1 262 ? -8.853 -8.373 43.216 1.00 63.97 262 LEU A C 1
ATOM 2111 O O . LEU A 1 262 ? -8.332 -9.196 43.959 1.00 63.97 262 LEU A O 1
ATOM 2115 N N . TYR A 1 263 ? -9.805 -8.713 42.342 1.00 59.91 263 TYR A N 1
ATOM 2116 C CA . TYR A 1 263 ? -10.345 -10.066 42.200 1.00 59.91 263 TYR A CA 1
ATOM 2117 C C . TYR A 1 263 ? -9.403 -11.046 41.472 1.00 59.91 263 TYR A C 1
ATOM 2119 O O . TYR A 1 263 ? -9.594 -12.258 41.540 1.00 59.91 263 TYR A O 1
ATOM 2127 N N . ARG A 1 264 ? -8.385 -10.551 40.753 1.00 67.62 264 ARG A N 1
ATOM 2128 C CA . ARG A 1 264 ? -7.507 -11.359 39.883 1.00 67.62 264 ARG A CA 1
ATOM 2129 C C . ARG A 1 264 ? -6.032 -11.382 40.302 1.00 67.62 264 ARG A C 1
ATOM 2131 O O . ARG A 1 264 ? -5.230 -11.934 39.555 1.00 67.62 264 ARG A O 1
ATOM 2138 N N . ASN A 1 265 ? -5.670 -10.833 41.467 1.00 77.56 265 ASN A N 1
ATOM 2139 C CA . ASN A 1 265 ? -4.280 -10.783 41.960 1.00 77.56 265 ASN A CA 1
ATOM 2140 C C . ASN A 1 265 ? -3.284 -10.166 40.952 1.00 77.56 265 ASN A C 1
ATOM 2142 O O . ASN A 1 265 ? -2.152 -10.622 40.805 1.00 77.56 265 ASN A O 1
ATOM 2146 N N . VAL A 1 266 ? -3.709 -9.126 40.235 1.00 79.94 266 VAL A N 1
ATOM 2147 C CA . VAL A 1 266 ? -2.845 -8.371 39.315 1.00 79.94 266 VAL A CA 1
ATOM 2148 C C . VAL A 1 266 ? -2.428 -7.057 39.987 1.00 79.94 266 VAL A C 1
ATOM 2150 O O . VAL A 1 266 ? -3.215 -6.441 40.696 1.00 79.94 266 VAL A O 1
ATOM 2153 N N . GLU A 1 267 ? -1.189 -6.611 39.786 1.00 80.62 267 GLU A N 1
ATOM 2154 C CA . GLU A 1 267 ? -0.692 -5.325 40.296 1.00 80.62 267 GLU A CA 1
ATOM 2155 C C . GLU A 1 267 ? -0.533 -4.346 39.124 1.00 80.62 267 GLU A C 1
ATOM 2157 O O . GLU A 1 267 ? 0.133 -4.661 38.135 1.00 80.62 267 GLU A O 1
ATOM 2162 N N . ILE A 1 268 ? -1.140 -3.157 39.217 1.00 82.19 268 ILE A N 1
ATOM 2163 C CA . ILE A 1 268 ? -0.896 -2.065 38.265 1.00 82.19 268 ILE A CA 1
ATOM 2164 C C . ILE A 1 268 ? 0.188 -1.157 38.836 1.00 82.19 268 ILE A C 1
ATOM 2166 O O . ILE A 1 268 ? 0.032 -0.610 39.924 1.00 82.19 268 ILE A O 1
ATOM 2170 N N . LYS A 1 269 ? 1.237 -0.921 38.045 1.00 85.62 269 LYS A N 1
ATOM 2171 C CA . LYS A 1 269 ? 2.218 0.142 38.282 1.00 85.62 269 LYS A CA 1
ATOM 2172 C C . LYS A 1 269 ? 2.011 1.255 37.264 1.00 85.62 269 LYS A C 1
ATOM 2174 O O . LYS A 1 269 ? 2.006 0.999 36.062 1.00 85.62 269 LYS A O 1
ATOM 2179 N N . THR A 1 270 ? 1.841 2.479 37.748 1.00 82.81 270 THR A N 1
ATOM 2180 C CA . THR A 1 270 ? 1.650 3.673 36.920 1.00 82.81 270 THR A CA 1
ATOM 2181 C C . THR A 1 270 ? 2.873 4.575 37.007 1.00 82.81 270 THR A C 1
ATOM 2183 O O . THR A 1 270 ? 3.245 4.990 38.101 1.00 82.81 270 THR A O 1
ATOM 2186 N N . ASP A 1 271 ? 3.459 4.913 35.860 1.00 87.62 271 ASP A N 1
ATOM 2187 C CA . ASP A 1 271 ? 4.449 5.986 35.719 1.00 87.62 271 ASP A CA 1
ATOM 2188 C C . ASP A 1 271 ? 3.835 7.076 34.832 1.00 87.62 271 ASP A C 1
ATOM 2190 O O . ASP A 1 271 ? 3.820 6.973 33.602 1.00 87.62 271 ASP A O 1
ATOM 2194 N N . ILE A 1 272 ? 3.203 8.062 35.471 1.00 81.94 272 ILE A N 1
ATOM 2195 C CA . ILE A 1 272 ? 2.456 9.128 34.800 1.00 81.94 272 ILE A CA 1
ATOM 2196 C C . ILE A 1 272 ? 3.245 10.422 34.960 1.00 81.94 272 ILE A C 1
ATOM 2198 O O . ILE A 1 272 ? 3.473 10.888 36.072 1.00 81.94 272 ILE A O 1
ATOM 2202 N N . ARG A 1 273 ? 3.643 11.023 33.836 1.00 82.19 273 ARG A N 1
ATOM 2203 C CA . ARG A 1 273 ? 4.292 12.338 33.835 1.00 82.19 273 ARG A CA 1
ATOM 2204 C C . ARG A 1 273 ? 3.274 13.441 34.109 1.00 82.19 273 ARG A C 1
ATOM 2206 O O . ARG A 1 273 ? 2.223 13.489 33.466 1.00 82.19 273 ARG A O 1
ATOM 2213 N N . ASP A 1 274 ? 3.641 14.370 34.983 1.00 80.81 274 ASP A N 1
ATOM 2214 C CA . ASP A 1 274 ? 2.838 15.555 35.272 1.00 80.81 274 ASP A CA 1
ATOM 2215 C C . ASP A 1 274 ? 2.720 16.490 34.059 1.00 80.81 274 ASP A C 1
ATOM 2217 O O . ASP A 1 274 ? 3.585 16.537 33.181 1.00 80.81 274 ASP A O 1
ATOM 2221 N N . ASN A 1 275 ? 1.643 17.282 34.029 1.00 83.81 275 ASN A N 1
ATOM 2222 C CA . ASN A 1 275 ? 1.416 18.336 33.033 1.00 83.81 275 ASN A CA 1
ATOM 2223 C C . ASN A 1 275 ? 1.379 17.869 31.562 1.00 83.81 275 ASN A C 1
ATOM 2225 O O . ASN A 1 275 ? 1.686 18.635 30.645 1.00 83.81 275 ASN A O 1
ATOM 2229 N N . CYS A 1 276 ? 0.942 16.636 31.306 1.00 84.38 276 CYS A N 1
ATOM 2230 C CA . CYS A 1 276 ? 0.644 16.184 29.951 1.00 84.38 276 CYS A CA 1
ATOM 2231 C C . CYS A 1 276 ? -0.759 16.653 29.535 1.00 84.38 276 CYS A C 1
ATOM 2233 O O . CYS A 1 276 ? -1.764 16.161 30.050 1.00 84.38 276 CYS A O 1
ATOM 2235 N N . TRP A 1 277 ? -0.821 17.614 28.612 1.00 87.94 277 TRP A N 1
ATOM 2236 C CA . TRP A 1 277 ? -2.073 18.185 28.116 1.00 87.94 277 TRP A CA 1
ATOM 2237 C C . TRP A 1 277 ? -2.277 17.847 26.642 1.00 87.94 277 TRP A C 1
ATOM 2239 O O . TRP A 1 277 ? -1.364 18.041 25.839 1.00 87.94 277 TRP A O 1
ATOM 2249 N N . ILE A 1 278 ? -3.478 17.399 26.283 1.00 88.69 278 ILE A N 1
ATOM 2250 C CA . ILE A 1 278 ? -3.884 17.190 24.887 1.00 88.69 278 ILE A CA 1
ATOM 2251 C C . ILE A 1 278 ? -5.224 17.875 24.620 1.00 88.69 278 ILE A C 1
ATOM 2253 O O . ILE A 1 278 ? -5.997 18.106 25.545 1.00 88.69 278 ILE A O 1
ATOM 2257 N N . TYR A 1 279 ? -5.483 18.212 23.359 1.00 84.00 279 TYR A N 1
ATOM 2258 C CA . TYR A 1 279 ? -6.814 18.610 22.902 1.00 84.00 279 TYR A CA 1
ATOM 2259 C C . TYR A 1 279 ? -7.538 17.364 22.413 1.00 84.00 279 TYR A C 1
ATOM 2261 O O . TYR A 1 279 ? -7.133 16.774 21.409 1.00 84.00 279 TYR A O 1
ATOM 2269 N N . ALA A 1 280 ? -8.560 16.948 23.148 1.00 75.19 280 ALA A N 1
ATOM 2270 C CA . ALA A 1 280 ? -9.355 15.772 22.831 1.00 75.19 280 ALA A CA 1
ATOM 2271 C C . ALA A 1 280 ? -10.735 15.882 23.488 1.00 75.19 280 ALA A C 1
ATOM 2273 O O . ALA A 1 280 ? -10.957 16.741 24.339 1.00 75.19 280 ALA A O 1
ATOM 2274 N N . ASN A 1 281 ? -11.643 14.997 23.089 1.00 70.06 281 ASN A N 1
ATOM 2275 C CA . ASN A 1 281 ? -12.917 14.816 23.768 1.00 70.06 281 ASN A CA 1
ATOM 2276 C C . ASN A 1 281 ? -12.675 14.015 25.071 1.00 70.06 281 ASN A C 1
ATOM 2278 O O . ASN A 1 281 ? -12.077 12.937 24.965 1.00 70.06 281 ASN A O 1
ATOM 2282 N N . PRO A 1 282 ? -13.019 14.555 26.256 1.00 60.84 282 PRO A N 1
ATOM 2283 C CA . PRO A 1 282 ? -12.774 13.931 27.562 1.00 60.84 282 PRO A CA 1
ATOM 2284 C C . PRO A 1 282 ? -13.529 12.616 27.793 1.00 60.84 282 PRO A C 1
ATOM 2286 O O . PRO A 1 282 ? -14.644 12.444 27.255 1.00 60.84 282 PRO A O 1
#

Nearest PDB structures (foldseek):
  7z8n-assembly1_D  TM=5.861E-01  e=1.285E-01  Pseudomonas aeruginosa PAO1
  8fbi-assembly1_A-3  TM=2.672E-01  e=9.182E-01  synthetic construct
  5oob-assembly3_F  TM=2.220E-01  e=3.910E+00  Homo sapiens
  2yfb-assembly1_A  TM=1.875E-01  e=9.423E+00  Pseudomonas putida KT2440